Protein AF-0000000067241115 (afdb_homodimer)

Nearest PDB structures (foldseek):
  8r2e-assembly1_A  TM=8.475E-01  e=2.825E-07  Streptomyces nogalater
  2gex-assembly1_A  TM=8.155E-01  e=2.825E-07  Streptomyces nogalater
  7f0y-assembly1_B  TM=7.917E-01  e=7.126E-06  Aspergillus novofumigatus
  7f11-assembly1_B  TM=7.732E-01  e=5.559E-06  Aspergillus novofumigatus
  7f14-assembly1_B  TM=7.948E-01  e=4.588E-05  Diaporthe longicolla

InterPro domains:
  IPR009959 Polyketide cyclase SnoaL-like [PF07366] (2-112)
  IPR009959 Polyketide cyclase SnoaL-like [PTHR38436] (2-116)
  IPR032710 NTF2-like domain superfamily [SSF54427] (2-116)

Secondary structure (DSSP, 8-state):
-HHHHHHHH--GGGHHHHEEEEEEEEETTT-TT-EEESHHHHHHHHHHHHHH-TT-EEEEEEEEEETTTTEEEEEEEEEEE--S-BTTBPP--SEEEEEEEEEEEE-TTS-EEEEEEE-/-HHHHHHHH--GGGHHHHEEEEEEEEETTT-TT-EEESHHHHHHHHHHHHHH-TT-EEEEEEEEEETTTTEEEEEEEEEEE--S-BTTBPP--SEEEEEEEEEEEE-TTS-EEEEEEE-

Structure (mmCIF, N/CA/C/O backbone):
data_AF-0000000067241115-model_v1
#
loop_
_entity.id
_entity.type
_entity.pdbx_description
1 polymer 'SnoaL-like domain-containing protein'
#
loop_
_atom_site.group_PDB
_atom_site.id
_atom_site.type_symbol
_atom_site.label_atom_id
_atom_site.label_alt_id
_atom_site.label_comp_id
_atom_site.label_asym_id
_atom_site.label_entity_id
_atom_site.label_seq_id
_atom_site.pdbx_PDB_ins_code
_atom_site.Cartn_x
_atom_site.Cartn_y
_atom_site.Cartn_z
_atom_site.occupancy
_atom_site.B_iso_or_equiv
_atom_site.auth_seq_id
_atom_site.auth_comp_id
_atom_site.auth_asym_id
_atom_site.auth_atom_id
_atom_site.pdbx_PDB_model_num
ATOM 1 N N . MET A 1 1 ? -8.766 -9.492 -16.234 1 76.62 1 MET A N 1
ATOM 2 C CA . MET A 1 1 ? -7.438 -8.977 -16.531 1 76.62 1 MET A CA 1
ATOM 3 C C . MET A 1 1 ? -6.359 -9.977 -16.141 1 76.62 1 MET A C 1
ATOM 5 O O . MET A 1 1 ? -6.57 -10.805 -15.25 1 76.62 1 MET A O 1
ATOM 9 N N . PHE A 1 2 ? -5.164 -9.867 -16.891 1 82 2 PHE A N 1
ATOM 10 C CA . PHE A 1 2 ? -4.035 -10.766 -16.656 1 82 2 PHE A CA 1
ATOM 11 C C . PHE A 1 2 ? -3.744 -10.914 -15.172 1 82 2 PHE A C 1
ATOM 13 O O . PHE A 1 2 ? -3.605 -12.031 -14.672 1 82 2 PHE A O 1
ATOM 20 N N . TYR A 1 3 ? -3.811 -9.82 -14.469 1 86.81 3 TYR A N 1
ATOM 21 C CA . TYR A 1 3 ? -3.473 -9.82 -13.047 1 86.81 3 TYR A CA 1
ATOM 22 C C . TYR A 1 3 ? -4.473 -10.648 -12.25 1 86.81 3 TYR A C 1
ATOM 24 O O . TYR A 1 3 ? -4.082 -11.484 -11.43 1 86.81 3 TYR A O 1
ATOM 32 N N . GLU A 1 4 ? -5.715 -10.492 -12.547 1 88.56 4 GLU A N 1
ATOM 33 C CA . GLU A 1 4 ? -6.766 -11.234 -11.859 1 88.56 4 GLU A CA 1
ATOM 34 C C . GLU A 1 4 ? -6.684 -12.727 -12.18 1 88.56 4 GLU A C 1
ATOM 36 O O . GLU A 1 4 ? -6.895 -13.57 -11.305 1 88.56 4 GLU A O 1
ATOM 41 N N . ASP A 1 5 ? -6.332 -13.016 -13.398 1 86.94 5 ASP A N 1
ATOM 42 C CA . ASP A 1 5 ? -6.234 -14.406 -13.828 1 86.94 5 ASP A CA 1
ATOM 43 C C . ASP A 1 5 ? -5.16 -15.156 -13.039 1 86.94 5 ASP A C 1
ATOM 45 O O . ASP A 1 5 ? -5.387 -16.281 -12.586 1 86.94 5 ASP A O 1
ATOM 49 N N . VAL A 1 6 ? -4.062 -14.461 -12.844 1 87.56 6 VAL A N 1
ATOM 50 C CA . VAL A 1 6 ? -2.945 -15.086 -12.148 1 87.56 6 VAL A CA 1
ATOM 51 C C . VAL A 1 6 ? -3.334 -15.375 -10.703 1 87.56 6 VAL A C 1
ATOM 53 O O . VAL A 1 6 ? -3.17 -16.5 -10.219 1 87.56 6 VAL A O 1
ATOM 56 N N . TRP A 1 7 ? -3.979 -14.453 -10.039 1 87.12 7 TRP A N 1
ATOM 57 C CA . TRP A 1 7 ? -4.234 -14.586 -8.602 1 87.12 7 TRP A CA 1
ATOM 58 C C . TRP A 1 7 ? -5.523 -15.367 -8.352 1 87.12 7 TRP A C 1
ATOM 60 O O . TRP A 1 7 ? -5.648 -16.062 -7.344 1 87.12 7 TRP A O 1
ATOM 70 N N . SER A 1 8 ? -6.504 -15.305 -9.25 1 83.31 8 SER A N 1
ATOM 71 C CA . SER A 1 8 ? -7.781 -15.977 -9.008 1 83.31 8 SER A CA 1
ATOM 72 C C . SER A 1 8 ? -7.77 -17.406 -9.555 1 83.31 8 SER A C 1
ATOM 74 O O . SER A 1 8 ? -8.398 -18.297 -8.977 1 83.31 8 SER A O 1
ATOM 76 N N . SER A 1 9 ? -7.031 -17.547 -10.633 1 84.06 9 SER A N 1
ATOM 77 C CA . SER A 1 9 ? -7.129 -18.859 -11.281 1 84.06 9 SER A CA 1
ATOM 78 C C . SER A 1 9 ? -5.793 -19.594 -11.242 1 84.06 9 SER A C 1
ATOM 80 O O . SER A 1 9 ? -5.699 -20.734 -11.688 1 84.06 9 SER A O 1
ATOM 82 N N . GLY A 1 10 ? -4.824 -18.922 -10.781 1 82.69 10 GLY A N 1
ATOM 83 C CA . GLY A 1 10 ? -3.516 -19.562 -10.68 1 82.69 10 GLY A CA 1
ATOM 84 C C . GLY A 1 10 ? -2.859 -19.781 -12.031 1 82.69 10 GLY A C 1
ATOM 85 O O . GLY A 1 10 ? -2.086 -20.719 -12.195 1 82.69 10 GLY A O 1
ATOM 86 N N . LYS A 1 11 ? -3.18 -18.984 -13 1 87.81 11 LYS A N 1
ATOM 87 C CA . LYS A 1 11 ? -2.562 -19.125 -14.32 1 87.81 11 LYS A CA 1
ATOM 88 C C . LYS A 1 11 ? -1.152 -18.547 -14.328 1 87.81 11 LYS A C 1
ATOM 90 O O . LYS A 1 11 ? -0.889 -17.562 -15.023 1 87.81 11 LYS A O 1
ATOM 95 N N . VAL A 1 12 ? -0.239 -19.266 -13.75 1 88.5 12 VAL A N 1
ATOM 96 C CA . VAL A 1 12 ? 1.088 -18.734 -13.453 1 88.5 12 VAL A CA 1
ATOM 97 C C . VAL A 1 12 ? 1.967 -18.797 -14.695 1 88.5 12 VAL A C 1
ATOM 99 O O . VAL A 1 12 ? 2.98 -18.109 -14.789 1 88.5 12 VAL A O 1
ATOM 102 N N . LEU A 1 13 ? 1.61 -19.594 -15.633 1 85.38 13 LEU A N 1
ATOM 103 C CA . LEU A 1 13 ? 2.391 -19.688 -16.859 1 85.38 13 LEU A CA 1
ATOM 104 C C . LEU A 1 13 ? 2.408 -18.359 -17.609 1 85.38 13 LEU A C 1
ATOM 106 O O . LEU A 1 13 ? 3.35 -18.078 -18.344 1 85.38 13 LEU A O 1
ATOM 110 N N . LYS A 1 14 ? 1.418 -17.531 -17.406 1 86.69 14 LYS A N 1
ATOM 111 C CA . LYS A 1 14 ? 1.365 -16.203 -18.016 1 86.69 14 LYS A CA 1
ATOM 112 C C . LYS A 1 14 ? 2.49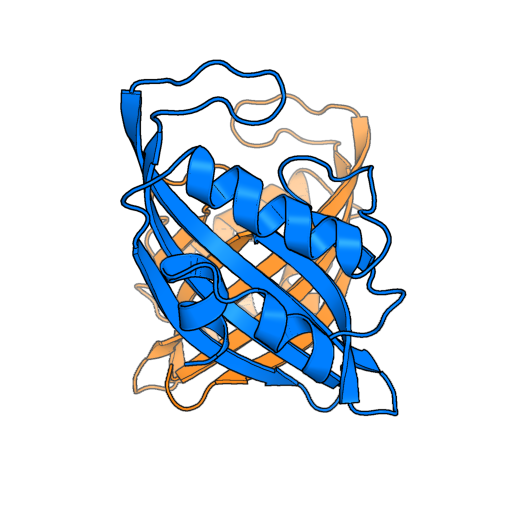8 -15.32 -17.5 1 86.69 14 LYS A C 1
ATOM 114 O O . LYS A 1 14 ? 2.943 -14.406 -18.203 1 86.69 14 LYS A O 1
ATOM 119 N N . LEU A 1 15 ? 3.023 -15.602 -16.312 1 89.75 15 LEU A N 1
ATOM 120 C CA . LEU A 1 15 ? 4.113 -14.828 -15.734 1 89.75 15 LEU A CA 1
ATOM 121 C C . LEU A 1 15 ? 5.391 -14.984 -16.562 1 89.75 15 LEU A C 1
ATOM 123 O O . LEU A 1 15 ? 6.219 -14.07 -16.609 1 89.75 15 LEU A O 1
ATOM 127 N N . ASN A 1 16 ? 5.523 -16.141 -17.172 1 88.38 16 ASN A N 1
ATOM 128 C CA . ASN A 1 16 ? 6.711 -16.406 -17.984 1 88.38 16 ASN A CA 1
ATOM 129 C C . ASN A 1 16 ? 6.867 -15.391 -19.109 1 88.38 16 ASN A C 1
ATOM 131 O O . ASN A 1 16 ? 7.984 -15.094 -19.531 1 88.38 16 ASN A O 1
ATOM 135 N N . THR A 1 17 ? 5.812 -14.844 -19.484 1 88.56 17 THR A N 1
ATOM 136 C CA . THR A 1 17 ? 5.859 -13.945 -20.641 1 88.56 17 THR A CA 1
ATOM 137 C C . THR A 1 17 ? 6.031 -12.5 -20.203 1 88.56 17 THR A C 1
ATOM 139 O O . THR A 1 17 ? 6.523 -11.664 -20.953 1 88.56 17 THR A O 1
ATOM 142 N N . ILE A 1 18 ? 5.73 -12.211 -18.984 1 93.19 18 ILE A N 1
ATOM 143 C CA . ILE A 1 18 ? 5.637 -10.797 -18.641 1 93.19 18 ILE A CA 1
ATOM 144 C C . ILE A 1 18 ? 6.602 -10.477 -17.5 1 93.19 18 ILE A C 1
ATOM 146 O O . ILE A 1 18 ? 6.871 -9.305 -17.219 1 93.19 18 ILE A O 1
ATOM 150 N N . MET A 1 19 ? 7.117 -11.445 -16.906 1 95.94 19 MET A N 1
ATOM 151 C CA . MET A 1 19 ? 7.969 -11.227 -15.742 1 95.94 19 MET A CA 1
ATOM 152 C C . MET A 1 19 ? 9.422 -11.586 -16.047 1 95.94 19 MET A C 1
ATOM 154 O O . MET A 1 19 ? 9.688 -12.617 -16.672 1 95.94 19 MET A O 1
ATOM 158 N N . ALA A 1 20 ? 10.312 -10.812 -15.625 1 97 20 ALA A N 1
ATOM 159 C CA . ALA A 1 20 ? 11.742 -11.086 -15.789 1 97 20 ALA A CA 1
ATOM 160 C C . ALA A 1 20 ? 12.156 -12.328 -15.008 1 97 20 ALA A C 1
ATOM 162 O O . ALA A 1 20 ? 11.625 -12.594 -13.922 1 97 20 ALA A O 1
ATOM 163 N N . GLU A 1 21 ? 13.102 -13.039 -15.477 1 95.19 21 GLU A N 1
ATOM 164 C CA . GLU A 1 21 ? 13.594 -14.242 -14.82 1 95.19 21 GLU A CA 1
ATOM 165 C C . GLU A 1 21 ? 14.18 -13.922 -13.445 1 95.19 21 GLU A C 1
ATOM 167 O O . GLU A 1 21 ? 14.039 -14.703 -12.5 1 95.19 21 GLU A O 1
ATOM 172 N N . ASP A 1 22 ? 14.781 -12.773 -13.398 1 95 22 ASP A N 1
ATOM 173 C CA . ASP A 1 22 ? 15.422 -12.375 -12.156 1 95 22 ASP A CA 1
ATOM 174 C C . ASP A 1 22 ? 14.523 -11.445 -11.344 1 95 22 ASP A C 1
ATOM 176 O O . ASP A 1 22 ? 15.008 -10.586 -10.609 1 95 22 ASP A O 1
ATOM 180 N N . HIS A 1 23 ? 13.273 -11.531 -11.57 1 96.38 23 HIS A N 1
ATOM 181 C CA . HIS A 1 23 ? 12.281 -10.742 -10.859 1 96.38 23 HIS A CA 1
ATOM 182 C C . HIS A 1 23 ? 12.547 -10.742 -9.352 1 96.38 23 HIS A C 1
ATOM 184 O O . HIS A 1 23 ? 12.898 -11.773 -8.781 1 96.38 23 HIS A O 1
ATOM 190 N N . GLN A 1 24 ? 12.375 -9.578 -8.742 1 95.06 24 GLN A N 1
ATOM 191 C CA . GLN A 1 24 ? 12.461 -9.422 -7.293 1 95.06 24 GLN A CA 1
ATOM 192 C C . GLN A 1 24 ? 11.102 -9.109 -6.684 1 95.06 24 GLN A C 1
ATOM 194 O O . GLN A 1 24 ? 10.422 -8.164 -7.109 1 95.06 24 GLN A O 1
ATOM 199 N N . GLN A 1 25 ? 10.719 -9.891 -5.699 1 92.19 25 GLN A N 1
ATOM 200 C CA . GLN A 1 25 ? 9.477 -9.656 -4.969 1 92.19 25 GLN A CA 1
ATOM 201 C C . GLN A 1 25 ? 9.758 -9.023 -3.605 1 92.19 25 GLN A C 1
ATOM 203 O O . GLN A 1 25 ? 10.508 -9.578 -2.801 1 92.19 25 GLN A O 1
ATOM 208 N N . HIS A 1 26 ? 9.227 -7.883 -3.385 1 90.75 26 HIS A N 1
ATOM 209 C CA . HIS A 1 26 ? 9.305 -7.188 -2.105 1 90.75 26 HIS A CA 1
ATOM 210 C C . HIS A 1 26 ? 7.949 -7.148 -1.41 1 90.75 26 HIS A C 1
ATOM 212 O O . HIS A 1 26 ? 7.062 -6.395 -1.816 1 90.75 26 HIS A O 1
ATOM 218 N N . ASP A 1 27 ? 7.824 -8.016 -0.436 1 84.75 27 ASP A N 1
ATOM 219 C CA . ASP A 1 27 ? 6.645 -8.023 0.423 1 84.75 27 ASP A CA 1
ATOM 220 C C . ASP A 1 27 ? 6.848 -7.121 1.641 1 84.75 27 ASP A C 1
ATOM 222 O O . ASP A 1 27 ? 7.504 -7.516 2.607 1 84.75 27 ASP A O 1
ATOM 226 N N . MET A 1 28 ? 6.273 -6.027 1.69 1 79.38 28 MET A N 1
ATOM 227 C CA . MET A 1 28 ? 6.539 -5.02 2.717 1 79.38 28 MET A CA 1
ATOM 228 C C . MET A 1 28 ? 5.742 -5.316 3.984 1 79.38 28 MET A C 1
ATOM 230 O O . MET A 1 28 ? 5.914 -4.641 5 1 79.38 28 MET A O 1
ATOM 234 N N . VAL A 1 29 ? 4.93 -6.316 3.9 1 72.56 29 VAL A N 1
ATOM 235 C CA . VAL A 1 29 ? 4.043 -6.652 5.012 1 72.56 29 VAL A CA 1
ATOM 236 C C . VAL A 1 29 ? 4.613 -7.84 5.785 1 72.56 29 VAL A C 1
ATOM 238 O O . VAL A 1 29 ? 5.059 -7.688 6.926 1 72.56 29 VAL A O 1
ATOM 241 N N . TRP A 1 30 ? 4.738 -8.883 5.117 1 67 30 TRP A N 1
ATOM 242 C CA . TRP A 1 30 ? 5.023 -10.125 5.82 1 67 30 TRP A CA 1
ATOM 243 C C . TRP A 1 30 ? 6.52 -10.406 5.848 1 67 30 TRP A C 1
ATOM 245 O O . TRP A 1 30 ? 7.016 -11.102 6.742 1 67 30 TRP A O 1
ATOM 255 N N . GLN A 1 31 ? 7.242 -9.969 4.867 1 72.81 31 GLN A N 1
ATOM 256 C CA . GLN A 1 31 ? 8.672 -10.25 4.793 1 72.81 31 GLN A CA 1
ATOM 257 C C . GLN A 1 31 ? 9.453 -9.008 4.379 1 72.81 31 GLN A C 1
ATOM 259 O O . GLN A 1 31 ? 10.18 -9.031 3.381 1 72.81 31 GLN A O 1
ATOM 264 N N . PRO A 1 32 ? 9.383 -7.949 5.137 1 70.69 32 PRO A N 1
ATOM 265 C CA . PRO A 1 32 ? 9.992 -6.691 4.703 1 70.69 32 PRO A CA 1
ATOM 266 C C . PRO A 1 32 ? 11.516 -6.781 4.578 1 70.69 32 PRO A C 1
ATOM 268 O O . PRO A 1 32 ? 12.125 -6.012 3.836 1 70.69 32 PRO A O 1
ATOM 271 N N . ALA A 1 33 ? 11.953 -7.746 5.129 1 71.19 33 ALA A N 1
ATOM 272 C CA . ALA A 1 33 ? 13.406 -7.844 5.148 1 71.19 33 ALA A CA 1
ATOM 273 C C . ALA A 1 33 ? 13.898 -8.852 4.113 1 71.19 33 ALA A C 1
ATOM 275 O O . ALA A 1 33 ? 15.109 -8.969 3.875 1 71.19 33 ALA A O 1
ATOM 276 N N . ARG A 1 34 ? 13.031 -9.602 3.553 1 78.31 34 ARG A N 1
ATOM 277 C CA . ARG A 1 34 ? 13.422 -10.641 2.605 1 78.31 34 ARG A CA 1
ATOM 278 C C . ARG A 1 34 ? 12.93 -10.312 1.2 1 78.31 34 ARG A C 1
ATOM 280 O O . ARG A 1 34 ? 11.805 -9.828 1.029 1 78.31 34 ARG A O 1
ATOM 287 N N . VAL A 1 35 ? 13.828 -10.5 0.316 1 82.5 35 VAL A N 1
ATOM 288 C CA . VAL A 1 35 ? 13.477 -10.328 -1.09 1 82.5 35 VAL A CA 1
ATOM 289 C C . VAL A 1 35 ? 13.328 -11.688 -1.757 1 82.5 35 VAL A C 1
ATOM 291 O O . VAL A 1 35 ? 14.227 -12.531 -1.681 1 82.5 35 VAL A O 1
ATOM 294 N N . GLY A 1 36 ? 12.039 -11.969 -2.229 1 85.06 36 GLY A N 1
ATOM 295 C CA . GLY A 1 36 ? 11.898 -13.141 -3.078 1 85.06 36 GLY A CA 1
ATOM 296 C C . GLY A 1 36 ? 12.648 -13.016 -4.391 1 85.06 36 GLY A C 1
ATOM 297 O O . GLY A 1 36 ? 12.438 -12.07 -5.148 1 85.06 36 GLY A O 1
ATOM 298 N N . ALA A 1 37 ? 13.461 -14 -4.574 1 87.62 37 ALA A N 1
ATOM 299 C CA . ALA A 1 37 ? 14.336 -13.852 -5.73 1 87.62 37 ALA A CA 1
ATOM 300 C C . ALA A 1 37 ? 13.938 -14.82 -6.844 1 87.62 37 ALA A C 1
ATOM 302 O O . ALA A 1 37 ? 13.875 -16.031 -6.633 1 87.62 37 ALA A O 1
ATOM 303 N N . GLY A 1 38 ? 13.648 -14.07 -7.969 1 92 38 GLY A N 1
ATOM 304 C CA . GLY A 1 38 ? 13.438 -14.828 -9.188 1 92 38 GLY A CA 1
ATOM 305 C C . GLY A 1 38 ? 11.969 -15.062 -9.5 1 92 38 GLY A C 1
ATOM 306 O O . GLY A 1 38 ? 11.141 -15.125 -8.586 1 92 38 GLY A O 1
ATOM 307 N N . ARG A 1 39 ? 11.68 -15.297 -10.789 1 93.69 39 ARG A N 1
ATOM 308 C CA . ARG A 1 39 ? 10.328 -15.555 -11.281 1 93.69 39 ARG A CA 1
ATOM 309 C C . ARG A 1 39 ? 9.766 -16.844 -10.68 1 93.69 39 ARG A C 1
ATOM 311 O O . ARG A 1 39 ? 8.586 -16.906 -10.336 1 93.69 39 ARG A O 1
ATOM 318 N N . SER A 1 40 ? 10.617 -17.859 -10.523 1 91.38 40 SER A N 1
ATOM 319 C CA . SER A 1 40 ? 10.18 -19.141 -9.977 1 91.38 40 SER A CA 1
ATOM 320 C C . SER A 1 40 ? 9.641 -18.969 -8.562 1 91.38 40 SER A C 1
ATOM 322 O O . SER A 1 40 ? 8.68 -19.641 -8.172 1 91.38 40 SER A O 1
ATOM 324 N N . ALA A 1 41 ? 10.297 -18.109 -7.859 1 89.12 41 ALA A N 1
ATOM 325 C CA . ALA A 1 41 ? 9.836 -17.844 -6.496 1 89.12 41 ALA A CA 1
ATOM 326 C C . ALA A 1 41 ? 8.438 -17.219 -6.5 1 89.12 41 ALA A C 1
ATOM 328 O O . ALA A 1 41 ? 7.605 -17.562 -5.656 1 89.12 41 ALA A O 1
ATOM 329 N N . MET A 1 42 ? 8.195 -16.344 -7.41 1 90 42 MET A N 1
ATOM 330 C CA . MET A 1 42 ? 6.879 -15.734 -7.535 1 90 42 MET A CA 1
ATOM 331 C C . MET A 1 42 ? 5.824 -16.781 -7.887 1 90 42 MET A C 1
ATOM 333 O O . MET A 1 42 ? 4.742 -16.797 -7.297 1 90 42 MET A O 1
ATOM 337 N N . LEU A 1 43 ? 6.172 -17.656 -8.773 1 89.5 43 LEU A N 1
ATOM 338 C CA . LEU A 1 43 ? 5.254 -18.703 -9.18 1 89.5 43 LEU A CA 1
ATOM 339 C C . LEU A 1 43 ? 4.887 -19.594 -7.996 1 89.5 43 LEU A C 1
ATOM 341 O O . LEU A 1 43 ? 3.703 -19.844 -7.746 1 89.5 43 LEU A O 1
ATOM 345 N N . ARG A 1 44 ? 5.824 -19.984 -7.285 1 88.56 44 ARG A N 1
ATOM 346 C CA . ARG A 1 44 ? 5.586 -20.828 -6.121 1 88.56 44 ARG A CA 1
ATOM 347 C C . ARG A 1 44 ? 4.738 -20.109 -5.082 1 88.56 44 ARG A C 1
ATOM 349 O O . ARG A 1 44 ? 3.869 -20.719 -4.449 1 88.56 44 ARG A O 1
ATOM 356 N N . GLY A 1 45 ? 5.047 -18.844 -4.961 1 88.62 45 GLY A N 1
ATOM 357 C CA . GLY A 1 45 ? 4.273 -18.047 -4.023 1 88.62 45 GLY A CA 1
ATOM 358 C C . GLY A 1 45 ? 2.805 -17.953 -4.387 1 88.62 45 GLY A C 1
ATOM 359 O O . GLY A 1 45 ? 1.937 -18.109 -3.525 1 88.62 45 GLY A O 1
ATOM 360 N N . VAL A 1 46 ? 2.531 -17.703 -5.605 1 91 46 VAL A N 1
ATOM 361 C CA . VAL A 1 46 ? 1.149 -17.609 -6.066 1 91 46 VAL A CA 1
ATOM 362 C C . VAL A 1 46 ? 0.432 -18.938 -5.805 1 91 46 VAL A C 1
ATOM 364 O O . VAL A 1 46 ? -0.675 -18.953 -5.262 1 91 46 VAL A O 1
ATOM 367 N N . LEU A 1 47 ? 1.039 -20.016 -6.082 1 91.19 47 LEU A N 1
ATOM 368 C CA . LEU A 1 47 ? 0.433 -21.328 -5.926 1 91.19 47 LEU A CA 1
ATOM 369 C C . LEU A 1 47 ? 0.216 -21.656 -4.453 1 91.19 47 LEU A C 1
ATOM 371 O O . LEU A 1 47 ? -0.813 -22.234 -4.082 1 91.19 47 LEU A O 1
ATOM 375 N N . ALA A 1 48 ? 1.186 -21.297 -3.641 1 89.88 48 ALA A N 1
ATOM 376 C CA . ALA A 1 48 ? 1.054 -21.531 -2.205 1 89.88 48 ALA A CA 1
ATOM 377 C C . ALA A 1 48 ? -0.125 -20.75 -1.626 1 89.88 48 ALA A C 1
ATOM 379 O O . ALA A 1 48 ? -0.891 -21.281 -0.819 1 89.88 48 ALA A O 1
ATOM 380 N N . TYR A 1 49 ? -0.169 -19.562 -2.025 1 90.06 49 TYR A N 1
ATOM 381 C CA . TYR A 1 49 ? -1.262 -18.734 -1.537 1 90.06 49 TYR A CA 1
ATOM 382 C C . TYR A 1 49 ? -2.609 -19.281 -1.984 1 90.06 49 TYR A C 1
ATOM 384 O O . TYR A 1 49 ? -3.562 -19.328 -1.203 1 90.06 49 TYR A O 1
ATOM 392 N N . ARG A 1 50 ? -2.693 -19.688 -3.152 1 92.06 50 ARG A N 1
ATOM 393 C CA . ARG A 1 50 ? -3.949 -20.219 -3.662 1 92.06 50 ARG A CA 1
ATOM 394 C C . ARG A 1 50 ? -4.301 -21.531 -2.971 1 92.06 50 ARG A C 1
ATOM 396 O O . ARG A 1 50 ? -5.477 -21.844 -2.77 1 92.06 50 ARG A O 1
ATOM 403 N N . ALA A 1 51 ? -3.283 -22.281 -2.672 1 93.69 51 ALA A N 1
ATOM 404 C CA . ALA A 1 51 ? -3.52 -23.531 -1.941 1 93.69 51 ALA A CA 1
ATOM 405 C C . ALA A 1 51 ? -4.055 -23.25 -0.54 1 93.69 51 ALA A C 1
ATOM 407 O O . ALA A 1 51 ? -4.906 -23.984 -0.034 1 93.69 51 ALA A O 1
ATOM 408 N N . ALA A 1 52 ? -3.559 -22.188 -0.002 1 94.81 52 ALA A N 1
ATOM 409 C CA . ALA A 1 52 ? -3.992 -21.812 1.342 1 94.81 52 ALA A CA 1
ATOM 410 C C . ALA A 1 52 ? -5.414 -21.25 1.325 1 94.81 52 ALA A C 1
ATOM 412 O O . ALA A 1 52 ? -6.137 -21.344 2.316 1 94.81 52 ALA A O 1
ATOM 413 N N . TYR A 1 53 ? -5.789 -20.641 0.221 1 95.94 53 TYR A N 1
ATOM 414 C CA . TYR A 1 53 ? -7.105 -20.047 0.006 1 95.94 53 TYR A CA 1
ATOM 415 C C . TYR A 1 53 ? -7.746 -20.594 -1.264 1 95.94 53 TYR A C 1
ATOM 417 O O . TYR A 1 53 ? -7.867 -19.891 -2.262 1 95.94 53 TYR A O 1
ATOM 425 N N . PRO A 1 54 ? -8.32 -21.719 -1.256 1 95 54 PRO A N 1
ATOM 426 C CA . PRO A 1 54 ? -8.781 -22.375 -2.48 1 95 54 PRO A CA 1
ATOM 427 C C . PRO A 1 54 ? -9.961 -21.656 -3.129 1 95 54 PRO A C 1
ATOM 429 O O . PRO A 1 54 ? -10.242 -21.859 -4.312 1 95 54 PRO A O 1
ATOM 432 N N . ASP A 1 55 ? -10.711 -20.828 -2.391 1 94.94 55 ASP A N 1
ATOM 433 C CA . ASP A 1 55 ? -11.852 -20.094 -2.93 1 94.94 55 ASP A CA 1
ATOM 434 C C . ASP A 1 55 ? -11.523 -18.625 -3.117 1 94.94 55 ASP A C 1
ATOM 436 O O . ASP A 1 55 ? -12.422 -17.781 -3.17 1 94.94 55 ASP A O 1
ATOM 440 N N . LEU A 1 56 ? -10.258 -18.359 -3.188 1 94.31 56 LEU A N 1
ATOM 441 C CA . LEU A 1 56 ? -9.805 -16.969 -3.27 1 94.31 56 LEU A CA 1
ATOM 442 C C . LEU A 1 56 ? -10.43 -16.266 -4.469 1 94.31 56 LEU A C 1
ATOM 444 O O . LEU A 1 56 ? -10.383 -16.781 -5.59 1 94.31 56 LEU A O 1
ATOM 448 N N . VAL A 1 57 ? -11.023 -15.18 -4.219 1 93.94 57 VAL A N 1
ATOM 449 C CA . VAL A 1 57 ? -11.477 -14.258 -5.254 1 93.94 57 VAL A CA 1
ATOM 450 C C . VAL A 1 57 ? -10.633 -12.984 -5.211 1 93.94 57 VAL A C 1
ATOM 452 O O . VAL A 1 57 ? -10.547 -12.32 -4.176 1 93.94 57 VAL A O 1
ATOM 455 N N . PHE A 1 58 ? -10 -12.672 -6.328 1 94.88 58 PHE A N 1
ATOM 456 C CA . PHE A 1 58 ? -9.156 -11.492 -6.449 1 94.88 58 PHE A CA 1
ATOM 457 C C . PHE A 1 58 ? -9.758 -10.492 -7.43 1 94.88 58 PHE A C 1
ATOM 459 O O . PHE A 1 58 ? -10.141 -10.859 -8.547 1 94.88 58 PHE A O 1
ATOM 466 N N . ALA A 1 59 ? -9.844 -9.242 -6.957 1 95.5 59 ALA A N 1
ATOM 467 C CA . ALA A 1 59 ? -10.422 -8.188 -7.789 1 95.5 59 ALA A CA 1
ATOM 468 C C . ALA A 1 59 ? -9.5 -6.973 -7.859 1 95.5 59 ALA A C 1
ATOM 470 O O . ALA A 1 59 ? -9.023 -6.488 -6.832 1 95.5 59 ALA A O 1
ATOM 471 N N . VAL A 1 60 ? -9.219 -6.531 -9.078 1 96.25 60 VAL A N 1
ATOM 472 C CA . VAL A 1 60 ? -8.516 -5.266 -9.266 1 96.25 60 VAL A CA 1
ATOM 473 C C . VAL A 1 60 ? -9.492 -4.105 -9.078 1 96.25 60 VAL A C 1
ATOM 475 O O . VAL A 1 60 ? -10.539 -4.059 -9.727 1 96.25 60 VAL A O 1
ATOM 478 N N . ARG A 1 61 ? -9.148 -3.209 -8.227 1 96 61 ARG A N 1
ATOM 479 C CA . ARG A 1 61 ? -10.039 -2.104 -7.895 1 96 61 ARG A CA 1
ATOM 480 C C . ARG A 1 61 ? -9.648 -0.837 -8.648 1 96 61 ARG A C 1
ATOM 482 O O . ARG A 1 61 ? -10.492 0.013 -8.93 1 96 61 ARG A O 1
ATOM 489 N N . ASP A 1 62 ? -8.469 -0.646 -8.898 1 96.88 62 ASP A N 1
ATOM 490 C CA . ASP A 1 62 ? -7.914 0.517 -9.586 1 96.88 62 A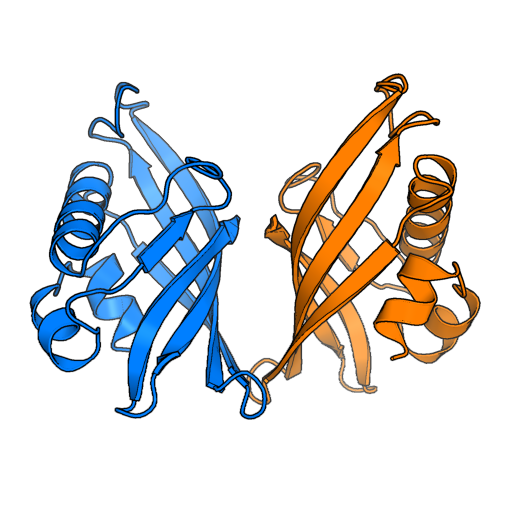SP A CA 1
ATOM 491 C C . ASP A 1 62 ? -6.512 0.22 -10.117 1 96.88 62 ASP A C 1
ATOM 493 O O . ASP A 1 62 ? -5.777 -0.581 -9.531 1 96.88 62 ASP A O 1
ATOM 497 N N . VAL A 1 63 ? -6.176 0.765 -11.242 1 97.19 63 VAL A N 1
ATOM 498 C CA . VAL A 1 63 ? -4.875 0.558 -11.867 1 97.19 63 VAL A CA 1
ATOM 499 C C . VAL A 1 63 ? -4.379 1.867 -12.477 1 97.19 63 VAL A C 1
ATOM 501 O O . VAL A 1 63 ? -5.16 2.623 -13.062 1 97.19 63 VAL A O 1
ATOM 504 N N . ALA A 1 64 ? -3.053 2.135 -12.359 1 97.94 64 ALA A N 1
ATOM 505 C CA . ALA A 1 64 ? -2.459 3.324 -12.961 1 97.94 64 ALA A CA 1
ATOM 506 C C . ALA A 1 64 ? -1.029 3.055 -13.422 1 97.94 64 ALA A C 1
ATOM 508 O O . ALA A 1 64 ? -0.271 2.367 -12.734 1 97.94 64 ALA A O 1
ATOM 509 N N . TYR A 1 65 ? -0.717 3.672 -14.555 1 97.25 65 TYR A N 1
ATOM 510 C CA . TYR A 1 65 ? 0.636 3.566 -15.086 1 97.25 65 TYR A CA 1
ATOM 511 C C . TYR A 1 65 ? 1.442 4.824 -14.781 1 97.25 65 TYR A C 1
ATOM 513 O O . TYR A 1 65 ? 0.943 5.941 -14.93 1 97.25 65 TYR A O 1
ATOM 521 N N . SER A 1 66 ? 2.664 4.621 -14.258 1 97.81 66 SER A N 1
ATOM 522 C CA . SER A 1 66 ? 3.633 5.695 -14.062 1 97.81 66 SER A CA 1
ATOM 523 C C . SER A 1 66 ? 4.719 5.66 -15.133 1 97.81 66 SER A C 1
ATOM 525 O O . SER A 1 66 ? 5.547 4.746 -15.156 1 97.81 66 SER A O 1
ATOM 527 N N . ALA A 1 67 ? 4.734 6.688 -15.875 1 94.94 67 ALA A N 1
ATOM 528 C CA . ALA A 1 67 ? 5.766 6.762 -16.906 1 94.94 67 ALA A CA 1
ATOM 529 C C . ALA A 1 67 ? 7.137 7.039 -16.297 1 94.94 67 ALA A C 1
ATOM 531 O O . ALA A 1 67 ? 8.125 6.41 -16.688 1 94.94 67 ALA A O 1
ATOM 532 N N . GLU A 1 68 ? 7.172 7.953 -15.352 1 93.75 68 GLU A N 1
ATOM 533 C CA . GLU A 1 68 ? 8.43 8.32 -14.719 1 93.75 68 GLU A CA 1
ATOM 534 C C . GLU A 1 68 ? 9.055 7.133 -13.992 1 93.75 68 GLU A C 1
ATOM 536 O O . GLU A 1 68 ? 10.266 6.906 -14.086 1 93.75 68 GLU A O 1
ATOM 541 N N . GLY A 1 69 ? 8.266 6.352 -13.375 1 95.94 69 GLY A N 1
ATOM 542 C CA . GLY A 1 69 ? 8.773 5.207 -12.633 1 95.94 69 GLY A CA 1
ATOM 543 C C . GLY A 1 69 ? 8.828 3.938 -13.461 1 95.94 69 GLY A C 1
ATOM 544 O O . GLY A 1 69 ? 9.352 2.916 -13.008 1 95.94 69 GLY A O 1
ATOM 545 N N . HIS A 1 70 ? 8.266 4.055 -14.711 1 97.38 70 HIS A N 1
ATOM 546 C CA . HIS A 1 70 ? 8.078 2.865 -15.539 1 97.38 70 HIS A CA 1
ATOM 547 C C . HIS A 1 70 ? 7.484 1.719 -14.727 1 97.38 70 HIS A C 1
ATOM 549 O O . HIS A 1 70 ? 8.039 0.617 -14.703 1 97.38 70 HIS A O 1
ATOM 555 N N . SER A 1 71 ? 6.367 2.061 -14.117 1 98.19 71 SER A N 1
ATOM 556 C CA . SER A 1 71 ? 5.727 1.132 -13.195 1 98.19 71 SER A CA 1
ATOM 557 C C . SER A 1 71 ? 4.211 1.19 -13.312 1 98.19 71 SER A C 1
ATOM 559 O O . SER A 1 71 ? 3.666 2.105 -13.93 1 98.19 71 SER A O 1
ATOM 561 N N . VAL A 1 72 ? 3.557 0.13 -12.812 1 97.81 72 VAL A N 1
ATOM 562 C CA . VAL A 1 72 ? 2.102 0.061 -12.727 1 97.81 72 VAL A CA 1
ATOM 563 C C . VAL A 1 72 ? 1.676 -0.149 -11.281 1 97.81 72 VAL A C 1
ATOM 565 O O . VAL A 1 72 ? 2.223 -1.008 -10.586 1 97.81 72 VAL A O 1
ATOM 568 N N . PHE A 1 73 ? 0.789 0.732 -10.844 1 98.38 73 PHE A N 1
ATOM 569 C CA . PHE A 1 73 ? 0.134 0.524 -9.562 1 98.38 73 PHE A CA 1
ATOM 570 C C . PHE A 1 73 ? -1.161 -0.26 -9.734 1 98.38 73 PHE A C 1
ATOM 572 O O . PHE A 1 73 ? -1.94 0.012 -10.648 1 98.38 73 PHE A O 1
ATOM 579 N N . VAL A 1 74 ? -1.368 -1.238 -8.859 1 97.56 74 VAL A N 1
ATOM 580 C CA . VAL A 1 74 ? -2.59 -2.035 -8.867 1 97.56 74 VAL A CA 1
ATOM 581 C C . VAL A 1 74 ? -3.197 -2.072 -7.469 1 97.56 74 VAL A C 1
ATOM 583 O O . VAL A 1 74 ? -2.619 -2.656 -6.547 1 97.56 74 VAL A O 1
ATOM 586 N N . ALA A 1 75 ? -4.305 -1.407 -7.293 1 97.62 75 ALA A N 1
ATOM 587 C CA . ALA A 1 75 ? -5.102 -1.595 -6.082 1 97.62 75 ALA A CA 1
ATOM 588 C C . ALA A 1 75 ? -6.004 -2.82 -6.203 1 97.62 75 ALA A C 1
ATOM 590 O O . ALA A 1 75 ? -6.691 -2.996 -7.211 1 97.62 75 ALA A O 1
ATOM 591 N N . TRP A 1 76 ? -5.934 -3.631 -5.148 1 95.94 76 TRP A N 1
ATOM 592 C CA . TRP A 1 76 ? -6.648 -4.898 -5.238 1 95.94 76 TRP A CA 1
ATOM 593 C C . TRP A 1 76 ? -7.305 -5.25 -3.904 1 95.94 76 TRP A C 1
ATOM 595 O O . TRP A 1 76 ? -6.938 -4.699 -2.863 1 95.94 76 TRP A O 1
ATOM 605 N N . ALA A 1 77 ? -8.336 -6.07 -4.016 1 95.38 77 ALA A N 1
ATOM 606 C CA . ALA A 1 77 ? -8.992 -6.73 -2.891 1 95.38 77 ALA A CA 1
ATOM 607 C C . ALA A 1 77 ? -9.094 -8.234 -3.119 1 95.38 77 ALA A C 1
ATOM 609 O O . ALA A 1 77 ? -9.281 -8.688 -4.25 1 95.38 77 ALA A O 1
ATOM 610 N N . ALA A 1 78 ? -8.914 -8.938 -2.084 1 94.88 78 ALA A N 1
ATOM 611 C CA . ALA A 1 78 ? -9 -10.398 -2.145 1 94.88 78 ALA A CA 1
ATOM 612 C C . ALA A 1 78 ? -9.82 -10.945 -0.981 1 94.88 78 ALA A C 1
ATOM 614 O O . ALA A 1 78 ? -9.812 -10.375 0.113 1 94.88 78 ALA A O 1
ATOM 615 N N . LYS A 1 79 ? -10.539 -11.953 -1.25 1 95.81 79 LYS A N 1
ATOM 616 C CA . LYS A 1 79 ? -11.352 -12.633 -0.249 1 95.81 79 LYS A CA 1
ATOM 617 C C . LYS A 1 79 ? -11.273 -14.148 -0.422 1 95.81 79 LYS A C 1
ATOM 619 O O . LYS A 1 79 ? -11.312 -14.656 -1.546 1 95.81 79 LYS A O 1
ATOM 624 N N . GLY A 1 80 ? -11.156 -14.805 0.688 1 95.94 80 GLY A N 1
ATOM 625 C CA . GLY A 1 80 ? -11.125 -16.25 0.671 1 95.94 80 GLY A CA 1
ATOM 626 C C . GLY A 1 80 ? -11.125 -16.875 2.059 1 95.94 80 GLY A C 1
ATOM 627 O O . GLY A 1 80 ? -11.047 -16.156 3.059 1 95.94 80 GLY A O 1
ATOM 628 N N . THR A 1 81 ? -11.273 -18.172 2.072 1 97.56 81 THR A N 1
ATOM 629 C CA . THR A 1 81 ? -11.219 -18.922 3.322 1 97.56 81 THR A CA 1
ATOM 630 C C . THR A 1 81 ? -9.852 -19.562 3.502 1 97.56 81 THR A C 1
ATOM 632 O O . THR A 1 81 ? -9.367 -20.266 2.607 1 97.56 81 THR A O 1
ATOM 635 N N . ASN A 1 82 ? -9.211 -19.25 4.641 1 97.25 82 ASN A N 1
ATOM 636 C CA . ASN A 1 82 ? -7.918 -19.875 4.91 1 97.25 82 ASN A CA 1
ATOM 637 C C . ASN A 1 82 ? -8.07 -21.328 5.332 1 97.25 82 ASN A C 1
ATOM 639 O O . ASN A 1 82 ? -8.305 -21.625 6.508 1 97.25 82 ASN A O 1
ATOM 643 N N . LEU A 1 83 ? -7.766 -22.188 4.367 1 97.06 83 LEU A N 1
ATOM 644 C CA . LEU A 1 83 ? -7.984 -23.609 4.633 1 97.06 83 LEU A CA 1
ATOM 645 C C . LEU A 1 83 ? -6.668 -24.375 4.621 1 97.06 83 LEU A C 1
ATOM 647 O O . LEU A 1 83 ? -6.629 -25.562 4.957 1 97.06 83 LEU A O 1
ATOM 651 N N . GLY A 1 84 ? -5.598 -23.719 4.191 1 95.69 84 GLY A N 1
ATOM 652 C CA . GLY A 1 84 ? -4.258 -24.281 4.215 1 95.69 84 GLY A CA 1
ATOM 653 C C . GLY A 1 84 ? -3.266 -23.438 4.977 1 95.69 84 GLY A C 1
ATOM 654 O O . GLY A 1 84 ? -3.566 -22.297 5.332 1 95.69 84 GLY A O 1
ATOM 655 N N . PRO A 1 85 ? -2.117 -23.953 5.207 1 92.94 85 PRO A N 1
ATOM 656 C CA . PRO A 1 85 ? -1.098 -23.203 5.945 1 92.94 85 PRO A CA 1
ATOM 657 C C . PRO A 1 85 ? -0.485 -22.078 5.121 1 92.94 85 PRO A C 1
ATOM 659 O O . PRO A 1 85 ? -0.455 -22.141 3.889 1 92.94 85 PRO A O 1
ATOM 662 N N . ILE A 1 86 ? -0.232 -21.062 5.738 1 85.56 86 ILE A N 1
ATOM 663 C CA . ILE A 1 86 ? 0.57 -19.984 5.168 1 85.56 86 ILE A CA 1
ATOM 664 C C . ILE A 1 86 ? 1.904 -19.891 5.906 1 85.56 86 ILE A C 1
ATOM 666 O O . ILE A 1 86 ? 1.948 -19.5 7.07 1 85.56 86 ILE A O 1
ATOM 670 N N . ARG A 1 87 ? 2.961 -20.141 5.152 1 79.44 87 ARG A N 1
ATOM 671 C CA . ARG A 1 87 ? 4.27 -20.234 5.785 1 79.44 87 ARG A CA 1
ATOM 672 C C . ARG A 1 87 ? 4.227 -21.156 7 1 79.44 87 ARG A C 1
ATOM 674 O O . ARG A 1 87 ? 3.822 -22.312 6.891 1 79.44 87 ARG A O 1
ATOM 681 N N . ASP A 1 88 ? 4.473 -20.594 8.195 1 84.12 88 ASP A N 1
ATOM 682 C CA . ASP A 1 88 ? 4.535 -21.422 9.391 1 84.12 88 ASP A CA 1
ATOM 683 C C . ASP A 1 88 ? 3.264 -21.281 10.227 1 84.12 88 ASP A C 1
ATOM 685 O O . ASP A 1 88 ? 3.193 -21.797 11.344 1 84.12 88 ASP A O 1
ATOM 689 N N . GLN A 1 89 ? 2.301 -20.703 9.68 1 89 89 GLN A N 1
ATOM 690 C CA . GLN A 1 89 ? 1.049 -20.5 10.398 1 89 89 GLN A CA 1
ATOM 691 C C . GLN A 1 89 ? -0.008 -21.5 9.953 1 89 89 GLN A C 1
ATOM 693 O O . GLN A 1 89 ? -0.262 -21.656 8.758 1 89 89 GLN A O 1
ATOM 698 N N . PRO A 1 90 ? -0.57 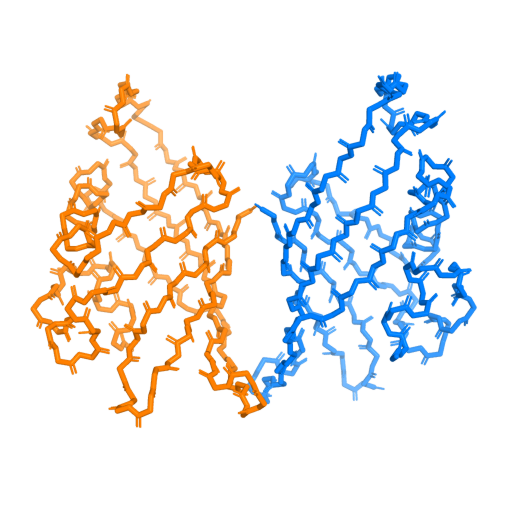-22.203 10.922 1 94.44 90 PRO A N 1
ATOM 699 C CA . PRO A 1 90 ? -1.645 -23.125 10.562 1 94.44 90 PRO A CA 1
ATOM 700 C C . PRO A 1 90 ? -2.873 -22.406 9.992 1 94.44 90 PRO A C 1
ATOM 702 O O . PRO A 1 90 ? -3.053 -21.219 10.219 1 94.44 90 PRO A O 1
ATOM 705 N N . PRO A 1 91 ? -3.721 -23.234 9.32 1 96.06 91 PRO A N 1
ATOM 706 C CA . PRO A 1 91 ? -4.949 -22.625 8.805 1 96.06 91 PRO A CA 1
ATOM 707 C C . PRO A 1 91 ? -5.867 -22.125 9.922 1 96.06 91 PRO A C 1
ATOM 709 O O . PRO A 1 91 ? -5.957 -22.75 10.984 1 96.06 91 PRO A O 1
ATOM 712 N N . THR A 1 92 ? -6.504 -21.031 9.664 1 96 92 THR A N 1
ATOM 713 C CA . THR A 1 92 ? -7.414 -20.438 10.641 1 96 92 THR A CA 1
ATOM 714 C C . THR A 1 92 ? -8.844 -20.922 10.406 1 96 92 THR A C 1
ATOM 716 O O . THR A 1 92 ? -9.695 -20.797 11.297 1 96 92 THR A O 1
ATOM 719 N N . HIS A 1 93 ? -9.164 -21.328 9.203 1 97.38 93 HIS A N 1
ATOM 720 C CA . HIS A 1 93 ? -10.484 -21.766 8.766 1 97.38 93 HIS A CA 1
ATOM 721 C C . HIS A 1 93 ? -11.484 -20.609 8.82 1 97.38 93 HIS A C 1
ATOM 723 O O . HIS A 1 93 ? -12.68 -20.844 9.031 1 97.38 93 HIS A O 1
ATOM 729 N N . LYS A 1 94 ? -11.023 -19.438 8.734 1 97 94 LYS A N 1
ATOM 730 C CA . LYS A 1 94 ? -11.875 -18.25 8.719 1 97 94 LYS A CA 1
ATOM 731 C C . LYS A 1 94 ? -11.852 -17.562 7.355 1 97 94 LYS A C 1
ATOM 733 O O . LYS A 1 94 ? -10.898 -17.719 6.594 1 97 94 LYS A O 1
ATOM 738 N N . VAL A 1 95 ? -12.953 -16.875 7.086 1 96.62 95 VAL A N 1
ATOM 739 C CA . VAL A 1 95 ? -12.992 -16 5.914 1 96.62 95 VAL A CA 1
ATOM 740 C C . VAL A 1 95 ? -12.156 -14.75 6.176 1 96.62 95 VAL A C 1
ATOM 742 O O . VAL A 1 95 ? -12.32 -14.086 7.203 1 96.62 95 VAL A O 1
ATOM 745 N N . THR A 1 96 ? -11.242 -14.523 5.316 1 93.31 96 THR A N 1
ATOM 746 C CA . THR A 1 96 ? -10.375 -13.359 5.43 1 93.31 96 THR A CA 1
ATOM 747 C C . THR A 1 96 ? -10.523 -12.453 4.207 1 93.31 96 THR A C 1
ATOM 749 O O . THR A 1 96 ? -10.695 -12.938 3.088 1 93.31 96 THR A O 1
ATOM 752 N N . GLU A 1 97 ? -10.555 -11.18 4.473 1 92.81 97 GLU A N 1
ATOM 753 C CA . GLU A 1 97 ? -10.516 -10.172 3.422 1 92.81 97 GLU A CA 1
ATOM 754 C C . GLU A 1 97 ? -9.219 -9.359 3.484 1 92.81 97 GLU A C 1
ATOM 756 O O . GLU A 1 97 ? -8.789 -8.945 4.562 1 92.81 97 GLU A O 1
ATOM 761 N N . PHE A 1 98 ? -8.625 -9.219 2.311 1 90.69 98 PHE A N 1
ATOM 762 C CA . PHE A 1 98 ? -7.387 -8.453 2.176 1 90.69 98 PHE A CA 1
ATOM 763 C C . PHE A 1 98 ? -7.547 -7.34 1.146 1 90.69 98 PHE A C 1
ATOM 765 O O . PHE A 1 98 ? -8.375 -7.441 0.241 1 90.69 98 PHE A O 1
ATOM 772 N N . GLN A 1 99 ? -6.852 -6.359 1.396 1 93.44 99 GLN A N 1
ATOM 773 C CA . GLN A 1 99 ? -6.688 -5.336 0.37 1 93.44 99 GLN A CA 1
ATOM 774 C C . GLN A 1 99 ? -5.273 -4.758 0.386 1 93.44 99 GLN A C 1
ATOM 776 O O . GLN A 1 99 ? -4.605 -4.77 1.422 1 93.44 99 GLN A O 1
ATOM 781 N N . GLY A 1 100 ? -4.824 -4.312 -0.721 1 95.12 100 GLY A N 1
ATOM 782 C CA . GLY A 1 100 ? -3.477 -3.771 -0.821 1 95.12 100 GLY A CA 1
ATOM 783 C C . GLY A 1 100 ? -3.207 -3.086 -2.146 1 95.12 100 GLY A C 1
ATOM 784 O O . GLY A 1 100 ? -4.121 -2.889 -2.947 1 95.12 100 GLY A O 1
ATOM 785 N N . VAL A 1 101 ? -2.016 -2.676 -2.275 1 97 101 VAL A N 1
ATOM 786 C CA . VAL A 1 101 ? -1.521 -2.111 -3.525 1 97 101 VAL A CA 1
ATOM 787 C C . VAL A 1 101 ? -0.208 -2.785 -3.914 1 97 101 VAL A C 1
ATOM 789 O O . VAL A 1 101 ? 0.667 -2.99 -3.07 1 97 101 VAL A O 1
ATOM 792 N N . SER A 1 102 ? -0.111 -3.172 -5.133 1 96.81 102 SER A N 1
ATOM 793 C CA . SER A 1 102 ? 1.14 -3.623 -5.734 1 96.81 102 SER A CA 1
ATOM 794 C C . SER A 1 102 ? 1.711 -2.568 -6.676 1 96.81 102 SER A C 1
ATOM 796 O O . SER A 1 102 ? 0.972 -1.943 -7.441 1 96.81 102 SER A O 1
ATOM 798 N N . ARG A 1 103 ? 2.914 -2.314 -6.547 1 97.69 103 ARG A N 1
ATOM 799 C CA . ARG A 1 103 ? 3.646 -1.545 -7.551 1 97.69 103 ARG A CA 1
ATOM 800 C C . ARG A 1 103 ? 4.586 -2.441 -8.344 1 97.69 103 ARG A C 1
ATOM 802 O O . ARG A 1 103 ? 5.527 -3.014 -7.789 1 97.69 103 ARG A O 1
ATOM 809 N N . LEU A 1 104 ? 4.348 -2.529 -9.602 1 97.38 104 LEU A N 1
ATOM 810 C CA . LEU A 1 104 ? 5.109 -3.373 -10.516 1 97.38 104 LEU A CA 1
ATOM 811 C C . LEU A 1 104 ? 6.086 -2.539 -11.344 1 97.38 104 LEU A C 1
ATOM 813 O O . LEU A 1 104 ? 5.668 -1.696 -12.141 1 97.38 104 LEU A O 1
ATOM 817 N N . GLN A 1 105 ? 7.344 -2.768 -11.102 1 97.88 105 GLN A N 1
ATOM 818 C CA . GLN A 1 105 ? 8.391 -2.049 -11.82 1 97.88 105 GLN A CA 1
ATOM 819 C C . GLN A 1 105 ? 8.844 -2.824 -13.055 1 97.88 105 GLN A C 1
ATOM 821 O O . GLN A 1 105 ? 9.148 -4.016 -12.969 1 97.88 105 GLN A O 1
ATOM 826 N N . PHE A 1 106 ? 8.891 -2.117 -14.156 1 97.75 106 PHE A N 1
ATOM 827 C CA . PHE A 1 106 ? 9.266 -2.762 -15.414 1 97.75 106 PHE A CA 1
ATOM 828 C C . PHE A 1 106 ? 10.711 -2.436 -15.781 1 97.75 106 PHE A C 1
ATOM 830 O O . PHE A 1 106 ? 11.211 -1.362 -15.445 1 97.75 106 PHE A O 1
ATOM 837 N N . ASN A 1 107 ? 11.352 -3.381 -16.422 1 96.88 107 ASN A N 1
ATOM 838 C CA . ASN A 1 107 ? 12.672 -3.123 -16.984 1 96.88 107 ASN A CA 1
ATOM 839 C C . ASN A 1 107 ? 12.586 -2.598 -18.422 1 96.88 107 ASN A C 1
ATOM 841 O O . ASN A 1 107 ? 11.492 -2.332 -18.922 1 96.88 107 ASN A O 1
ATOM 845 N N . GLU A 1 108 ? 13.734 -2.367 -19.031 1 95.19 108 GLU A N 1
ATOM 846 C CA . GLU A 1 108 ? 13.805 -1.788 -20.375 1 95.19 108 GLU A CA 1
ATOM 847 C C . GLU A 1 108 ? 13.148 -2.703 -21.406 1 95.19 108 GLU A C 1
ATOM 849 O O . GLU A 1 108 ? 12.711 -2.244 -22.469 1 95.19 108 GLU A O 1
ATOM 854 N N . GLN A 1 109 ? 13.102 -3.98 -21.094 1 95.44 109 GLN A N 1
ATOM 855 C CA . GLN A 1 109 ? 12.484 -4.949 -22 1 95.44 109 GLN A CA 1
ATOM 856 C C . GLN A 1 109 ? 10.984 -5.07 -21.734 1 95.44 109 GLN A C 1
ATOM 858 O O . GLN A 1 109 ? 10.328 -5.969 -22.266 1 95.44 109 GLN A O 1
ATOM 863 N N . ASN A 1 110 ? 10.469 -4.258 -20.844 1 95.06 110 ASN A N 1
ATOM 864 C CA . ASN A 1 110 ? 9.055 -4.203 -20.5 1 95.06 110 ASN A CA 1
ATOM 865 C C . ASN A 1 110 ? 8.602 -5.469 -19.781 1 95.06 110 ASN A C 1
ATOM 867 O O . ASN A 1 110 ? 7.461 -5.91 -19.938 1 95.06 110 ASN A O 1
ATOM 871 N N . GLN A 1 111 ? 9.484 -6.039 -19.109 1 96.88 111 GLN A N 1
ATOM 872 C CA . GLN A 1 111 ? 9.164 -7.121 -18.188 1 96.88 111 GLN A CA 1
ATOM 873 C C . GLN A 1 111 ? 9.109 -6.617 -16.75 1 96.88 111 GLN A C 1
ATOM 875 O O . GLN A 1 111 ? 9.82 -5.676 -16.391 1 96.88 111 GLN A O 1
ATOM 880 N N . ILE A 1 112 ? 8.211 -7.266 -15.953 1 97.06 112 ILE A N 1
ATOM 881 C CA . ILE A 1 112 ? 8.18 -6.926 -14.539 1 97.06 112 ILE A CA 1
ATOM 882 C C . ILE A 1 112 ? 9.484 -7.371 -13.875 1 97.06 112 ILE A C 1
ATOM 884 O O . ILE A 1 112 ? 9.758 -8.57 -13.773 1 97.06 112 ILE A O 1
ATOM 888 N N . ALA A 1 113 ? 10.234 -6.418 -13.453 1 97.5 113 ALA A N 1
ATOM 889 C CA . ALA A 1 113 ? 11.531 -6.695 -12.859 1 97.5 113 ALA A CA 1
ATOM 890 C C . ALA A 1 113 ? 11.438 -6.746 -11.336 1 97.5 113 ALA A C 1
ATOM 892 O O . ALA A 1 113 ? 12.227 -7.43 -10.68 1 97.5 113 ALA A O 1
ATOM 893 N N . ALA A 1 114 ? 10.539 -5.984 -10.789 1 96.56 114 ALA A N 1
ATOM 894 C CA . ALA A 1 114 ? 10.344 -5.969 -9.336 1 96.56 114 ALA A CA 1
ATOM 895 C C . ALA A 1 114 ? 8.883 -5.695 -8.984 1 96.56 114 ALA A C 1
ATOM 897 O O . ALA A 1 114 ? 8.203 -4.934 -9.672 1 96.56 114 ALA A O 1
ATOM 898 N N . SER A 1 115 ? 8.438 -6.332 -7.961 1 95.94 115 SER A N 1
ATOM 899 C CA . SER A 1 115 ? 7.105 -6.117 -7.402 1 95.94 115 SER A CA 1
ATOM 900 C C . SER A 1 115 ? 7.18 -5.707 -5.938 1 95.94 115 SER A C 1
ATOM 902 O O . SER A 1 115 ? 7.879 -6.348 -5.145 1 95.94 115 SER A O 1
ATOM 904 N N . PHE A 1 116 ? 6.531 -4.621 -5.648 1 95.5 116 PHE A N 1
ATOM 905 C CA . PHE A 1 116 ? 6.367 -4.16 -4.277 1 95.5 116 PHE A CA 1
ATOM 906 C C . PHE A 1 116 ? 4.914 -4.266 -3.838 1 95.5 116 PHE A C 1
ATOM 908 O O . PHE A 1 116 ? 4.023 -3.693 -4.473 1 95.5 116 PHE A O 1
ATOM 915 N N . VAL A 1 117 ? 4.703 -5.016 -2.791 1 94 117 VAL A N 1
ATOM 916 C CA . VAL A 1 117 ? 3.328 -5.23 -2.348 1 94 117 VAL A CA 1
ATOM 917 C C . VAL A 1 117 ? 3.125 -4.59 -0.974 1 94 117 VAL A C 1
ATOM 919 O O . VAL A 1 117 ? 3.906 -4.832 -0.05 1 94 117 VAL A O 1
ATOM 922 N N . PHE A 1 118 ? 2.119 -3.812 -0.889 1 94 118 PHE A N 1
ATOM 923 C CA . PHE A 1 118 ? 1.753 -3.113 0.338 1 94 118 PHE A CA 1
ATOM 924 C C . PHE A 1 118 ? 0.347 -3.498 0.781 1 94 118 PHE A C 1
ATOM 926 O O . PHE A 1 118 ? -0.555 -3.637 -0.048 1 94 118 PHE A O 1
ATOM 933 N N . ARG A 1 119 ? 0.15 -3.625 2.189 1 89.62 119 ARG A N 1
ATOM 934 C CA . ARG A 1 119 ? -1.168 -3.951 2.723 1 89.62 119 ARG A CA 1
ATOM 935 C C . ARG A 1 119 ? -1.466 -3.139 3.979 1 89.62 119 ARG A C 1
ATOM 937 O O . ARG A 1 119 ? -0.547 -2.715 4.684 1 89.62 119 ARG A O 1
ATOM 944 N N . MET B 1 1 ? 7.285 18.703 -3.988 1 76.25 1 MET B N 1
ATOM 945 C CA . MET B 1 1 ? 5.887 18.516 -4.371 1 76.25 1 MET B CA 1
ATOM 946 C C . MET B 1 1 ? 4.961 18.766 -3.182 1 76.25 1 MET B C 1
ATOM 948 O O . MET B 1 1 ? 5.371 18.625 -2.029 1 76.25 1 MET B O 1
ATOM 952 N N . PHE B 1 2 ? 3.66 19.156 -3.533 1 81.5 2 PHE B N 1
ATOM 953 C CA . PHE B 1 2 ? 2.65 19.469 -2.527 1 81.5 2 PHE B CA 1
ATOM 954 C C . PHE B 1 2 ? 2.605 18.391 -1.454 1 81.5 2 PHE B C 1
ATOM 956 O O . PHE B 1 2 ? 2.639 18.688 -0.26 1 81.5 2 PHE B O 1
ATOM 963 N N . TYR B 1 3 ? 2.707 17.156 -1.88 1 86.56 3 TYR B N 1
ATOM 964 C CA . TYR B 1 3 ? 2.594 16.031 -0.958 1 86.56 3 TYR B CA 1
ATOM 965 C C . TYR B 1 3 ? 3.77 15.992 0.011 1 86.56 3 TYR B C 1
ATOM 967 O O . TYR B 1 3 ? 3.58 15.852 1.222 1 86.56 3 TYR B O 1
ATOM 975 N N . GLU B 1 4 ? 4.934 16.234 -0.474 1 88.5 4 GLU B N 1
ATOM 976 C CA . GLU B 1 4 ? 6.133 16.25 0.355 1 88.5 4 GLU B CA 1
ATOM 977 C C . GLU B 1 4 ? 6.113 17.422 1.333 1 88.5 4 GLU B C 1
ATOM 979 O O . GLU B 1 4 ? 6.523 17.281 2.488 1 88.5 4 GLU B O 1
ATOM 984 N N . ASP B 1 5 ? 5.59 18.516 0.868 1 86.56 5 ASP B N 1
ATOM 985 C CA . ASP B 1 5 ? 5.535 19.719 1.703 1 86.56 5 ASP B CA 1
ATOM 986 C C . ASP B 1 5 ? 4.652 19.484 2.928 1 86.56 5 ASP B C 1
ATOM 988 O O . ASP B 1 5 ? 5.023 19.859 4.043 1 86.56 5 ASP B O 1
ATOM 992 N N . VAL B 1 6 ? 3.551 18.812 2.678 1 87.38 6 VAL B N 1
ATOM 993 C CA . VAL B 1 6 ? 2.602 18.578 3.762 1 87.38 6 VAL B CA 1
ATOM 994 C C . VAL B 1 6 ? 3.229 17.656 4.809 1 87.38 6 VAL B C 1
ATOM 996 O O . VAL B 1 6 ? 3.225 17.969 6 1 87.38 6 VAL B O 1
ATOM 999 N N . TRP B 1 7 ? 3.891 16.625 4.398 1 87.06 7 TRP B N 1
ATOM 1000 C CA . TRP B 1 7 ? 4.371 15.602 5.332 1 87.06 7 TRP B CA 1
ATOM 1001 C C . TRP B 1 7 ? 5.738 15.984 5.891 1 87.06 7 TRP B C 1
ATOM 1003 O O . TRP B 1 7 ? 6.066 15.648 7.027 1 87.06 7 TRP B O 1
ATOM 1013 N N . SER B 1 8 ? 6.555 16.719 5.141 1 83 8 SER B N 1
ATOM 1014 C CA . SER B 1 8 ? 7.898 17.047 5.609 1 83 8 SER B CA 1
ATOM 1015 C C . SER B 1 8 ? 7.91 18.359 6.391 1 83 8 SER B C 1
ATOM 1017 O O . SER B 1 8 ? 8.68 18.516 7.336 1 83 8 SER B O 1
ATOM 1019 N N . SER B 1 9 ? 7.02 19.234 5.961 1 83.88 9 SER B N 1
ATOM 1020 C CA . SER B 1 9 ? 7.113 20.562 6.562 1 83.88 9 SER B CA 1
ATOM 1021 C C . SER B 1 9 ? 5.859 20.891 7.363 1 83.88 9 SER B C 1
ATOM 1023 O O . SER B 1 9 ? 5.785 21.953 7.996 1 83.88 9 SER B O 1
ATOM 1025 N N . GLY B 1 10 ? 4.922 20.047 7.277 1 81.75 10 GLY B N 1
ATOM 1026 C CA . GLY B 1 10 ? 3.697 20.266 8.031 1 81.75 10 GLY B CA 1
ATOM 1027 C C . GLY B 1 10 ? 2.855 21.406 7.492 1 81.75 10 GLY B C 1
ATOM 1028 O O . GLY B 1 10 ? 2.137 22.062 8.242 1 81.75 10 GLY B O 1
ATOM 1029 N N . LYS B 1 11 ? 2.971 21.688 6.215 1 86.88 11 LYS B N 1
ATOM 1030 C CA . LYS B 1 11 ? 2.17 22.766 5.621 1 86.88 11 LYS B CA 1
ATOM 1031 C C . LYS B 1 11 ? 0.733 22.297 5.387 1 86.88 11 LYS B C 1
ATOM 1033 O O . LYS B 1 11 ? 0.286 22.203 4.242 1 86.88 11 LYS B O 1
ATOM 1038 N N . VAL B 1 12 ? -0.012 22.25 6.434 1 88.06 12 VAL B N 1
ATOM 1039 C CA . VAL B 1 12 ? -1.315 21.594 6.422 1 88.06 12 VAL B CA 1
ATOM 1040 C C . VAL B 1 12 ? -2.369 22.547 5.859 1 88.06 12 VAL B C 1
ATOM 1042 O O . VAL B 1 12 ? -3.439 22.109 5.43 1 88.06 12 VAL B O 1
ATOM 1045 N N . LEU B 1 13 ? -2.08 23.781 5.844 1 84.5 13 LEU B N 1
ATOM 1046 C CA . LEU B 1 13 ? -3.031 24.75 5.297 1 84.5 13 LEU B CA 1
ATOM 1047 C C . LEU B 1 13 ? -3.271 24.484 3.812 1 84.5 13 LEU B C 1
ATOM 1049 O O . LEU B 1 13 ? -4.34 24.812 3.289 1 84.5 13 LEU B O 1
ATOM 1053 N N . LYS B 1 14 ? -2.33 23.891 3.119 1 86.06 14 LYS B N 1
ATOM 1054 C CA . LYS B 1 14 ? -2.479 23.531 1.713 1 86.06 14 LYS B CA 1
ATOM 1055 C C . LYS B 1 14 ? -3.586 22.5 1.522 1 86.06 14 LYS B C 1
ATOM 1057 O O . LYS B 1 14 ? -4.215 22.438 0.463 1 86.06 14 LYS B O 1
ATOM 1062 N N . LEU B 1 15 ? -3.896 21.719 2.553 1 89.31 15 LEU B N 1
ATOM 1063 C CA . LEU B 1 15 ? -4.941 20.703 2.484 1 89.31 15 LEU B CA 1
ATOM 1064 C C . LEU B 1 15 ? -6.312 21.344 2.311 1 89.31 15 LEU B C 1
ATOM 1066 O O . LEU B 1 15 ? -7.207 20.766 1.699 1 89.31 15 LEU B O 1
ATOM 1070 N N . ASN B 1 16 ? -6.441 22.531 2.857 1 87.69 16 ASN B N 1
ATOM 1071 C CA . ASN B 1 16 ? -7.711 23.234 2.77 1 87.69 16 ASN B CA 1
ATOM 1072 C C . ASN B 1 16 ? -8.117 23.484 1.319 1 87.69 16 ASN B C 1
ATOM 1074 O O . ASN B 1 16 ? -9.312 23.547 1.007 1 87.69 16 ASN B O 1
ATOM 1078 N N . THR B 1 17 ? -7.188 23.516 0.491 1 88.06 17 THR B N 1
ATOM 1079 C CA . THR B 1 17 ? -7.48 23.859 -0.895 1 88.06 17 THR B CA 1
ATOM 1080 C C . THR B 1 17 ? -7.691 22.609 -1.734 1 88.06 17 THR B C 1
ATOM 1082 O O . THR B 1 17 ? -8.367 22.641 -2.768 1 88.06 17 THR B O 1
ATOM 1085 N N . ILE B 1 18 ? -7.223 21.5 -1.28 1 92.94 18 ILE B N 1
ATOM 1086 C CA . ILE B 1 18 ? -7.188 20.359 -2.193 1 92.94 18 ILE B CA 1
ATOM 1087 C C . ILE B 1 18 ? -7.988 19.203 -1.606 1 92.94 18 ILE B C 1
ATOM 1089 O O . ILE B 1 18 ? -8.305 18.234 -2.309 1 92.94 18 ILE B O 1
ATOM 1093 N N . MET B 1 19 ? -8.336 19.297 -0.404 1 95.75 19 MET B N 1
ATOM 1094 C CA . MET B 1 19 ? -9.016 18.188 0.257 1 95.75 19 MET B CA 1
ATOM 1095 C C . MET B 1 19 ? -10.461 18.547 0.577 1 95.75 19 MET B C 1
ATOM 1097 O O . MET B 1 19 ? -10.742 19.656 1.038 1 95.75 19 MET B O 1
ATOM 1101 N N . ALA B 1 20 ? -11.32 17.688 0.369 1 96.88 20 ALA B N 1
ATOM 1102 C CA . ALA B 1 20 ? -12.734 17.875 0.697 1 96.88 20 ALA B CA 1
ATOM 1103 C C . ALA B 1 20 ? -12.93 18 2.205 1 96.88 20 ALA B C 1
ATOM 1105 O O . ALA B 1 20 ? -12.227 17.359 2.984 1 96.88 20 ALA B O 1
ATOM 1106 N N . GLU B 1 21 ? -13.891 18.734 2.627 1 94.94 21 GLU B N 1
ATOM 1107 C CA . GLU B 1 21 ? -14.18 18.922 4.043 1 94.94 21 GLU B CA 1
ATOM 1108 C C . GLU B 1 21 ? -14.578 17.609 4.707 1 94.94 21 GLU B C 1
ATOM 1110 O O . GLU B 1 21 ? -14.242 17.359 5.867 1 94.94 21 GLU B O 1
ATOM 1115 N N . ASP B 1 22 ? -15.25 16.828 3.918 1 94.75 22 ASP B N 1
ATOM 1116 C CA . ASP B 1 22 ? -15.719 15.547 4.453 1 94.75 22 ASP B CA 1
ATOM 1117 C C . ASP B 1 22 ? -14.773 14.406 4.074 1 94.75 22 ASP B C 1
ATOM 1119 O O . ASP B 1 22 ? -15.203 13.266 3.922 1 94.75 22 ASP B O 1
ATOM 1123 N N . HIS B 1 23 ? -13.578 14.734 3.816 1 96.31 23 HIS B N 1
ATOM 1124 C CA . HIS B 1 23 ? -12.547 13.758 3.475 1 96.31 23 HIS B CA 1
ATOM 1125 C C . HIS B 1 23 ? -12.586 12.562 4.418 1 96.31 23 HIS B C 1
ATOM 1127 O O . HIS B 1 23 ? -12.766 12.727 5.629 1 96.31 23 HIS B O 1
ATOM 1133 N N . GLN B 1 24 ? -12.391 11.375 3.854 1 94.94 24 GLN B N 1
ATOM 1134 C CA . GLN B 1 24 ? -12.273 10.141 4.617 1 94.94 24 GLN B CA 1
ATOM 1135 C C . GLN B 1 24 ? -10.867 9.57 4.527 1 94.94 24 GLN B C 1
ATOM 1137 O O . GLN B 1 24 ? -10.336 9.375 3.43 1 94.94 24 GLN B O 1
ATOM 1142 N N . GLN B 1 25 ? -10.289 9.297 5.684 1 92.19 25 GLN B N 1
ATOM 1143 C CA . GLN B 1 25 ? -8.977 8.664 5.754 1 92.19 25 GLN B CA 1
ATOM 1144 C C . GLN B 1 25 ? -9.094 7.188 6.121 1 92.19 25 GLN B C 1
ATOM 1146 O O . GLN B 1 25 ? -9.68 6.844 7.156 1 92.19 25 GLN B O 1
ATOM 1151 N N . HIS B 1 26 ? -8.633 6.352 5.277 1 90.69 26 HIS B N 1
ATOM 1152 C CA . HIS B 1 26 ? -8.578 4.914 5.512 1 90.69 26 HIS B CA 1
ATOM 1153 C C . HIS B 1 26 ? -7.137 4.438 5.688 1 90.69 26 HIS B C 1
ATOM 1155 O O . HIS B 1 26 ? -6.387 4.348 4.711 1 90.69 26 HIS B O 1
ATOM 1161 N N . ASP B 1 27 ? -6.797 4.219 6.934 1 84.62 27 ASP B N 1
ATOM 1162 C CA . ASP B 1 27 ? -5.504 3.627 7.266 1 84.62 27 ASP B CA 1
ATOM 1163 C C . ASP B 1 27 ? -5.594 2.102 7.312 1 84.62 27 ASP B C 1
ATOM 1165 O O . ASP B 1 27 ? -6.062 1.533 8.305 1 84.62 27 ASP B O 1
ATOM 1169 N N . MET B 1 28 ? -5.105 1.431 6.402 1 79.12 28 MET B N 1
ATOM 1170 C CA . MET B 1 28 ? -5.293 -0.01 6.266 1 79.12 28 MET B CA 1
ATOM 1171 C C . MET B 1 28 ? -4.297 -0.774 7.133 1 79.12 28 MET B C 1
ATOM 1173 O O . MET B 1 28 ? -4.375 -1.999 7.242 1 79.12 28 MET B O 1
ATOM 1177 N N . VAL B 1 29 ? -3.434 -0.04 7.754 1 72.38 29 VAL B N 1
ATOM 1178 C CA . VAL B 1 29 ? -2.367 -0.649 8.539 1 72.38 29 VAL B CA 1
ATOM 1179 C C . VAL B 1 29 ? -2.711 -0.57 10.023 1 72.38 29 VAL B C 1
ATOM 1181 O O . VAL B 1 29 ? -2.975 -1.593 10.664 1 72.38 29 VAL B O 1
ATOM 1184 N N . TRP B 1 30 ? -2.852 0.577 10.461 1 67 30 TRP B N 1
ATOM 1185 C CA . TRP B 1 30 ? -2.924 0.769 11.906 1 67 30 TRP B CA 1
ATOM 1186 C C . TRP B 1 30 ? -4.375 0.816 12.375 1 67 30 TRP B C 1
ATOM 1188 O O . TRP B 1 30 ? -4.668 0.501 13.531 1 67 30 TRP B O 1
ATOM 1198 N N . GLN B 1 31 ? -5.258 1.264 11.562 1 72.81 31 GLN B N 1
ATOM 1199 C CA . GLN B 1 31 ? -6.656 1.395 11.961 1 72.81 31 GLN B CA 1
ATOM 1200 C C . GLN B 1 31 ? -7.59 0.905 10.859 1 72.81 31 GLN B C 1
ATOM 1202 O O . GLN B 1 31 ? -8.453 1.653 10.391 1 72.81 31 GLN B O 1
ATOM 1207 N N . PRO B 1 32 ? -7.504 -0.334 10.469 1 70.56 32 PRO B N 1
ATOM 1208 C CA . PRO B 1 32 ? -8.273 -0.807 9.312 1 70.56 32 PRO B CA 1
ATOM 1209 C C . PRO B 1 32 ? -9.781 -0.758 9.547 1 70.56 32 PRO B C 1
ATOM 1211 O O . PRO B 1 32 ? -10.555 -0.688 8.586 1 70.56 32 PRO B O 1
ATOM 1214 N N . ALA B 1 33 ? -10.055 -0.626 10.695 1 71 33 ALA B N 1
ATOM 1215 C CA . ALA B 1 33 ? -11.477 -0.676 11.008 1 71 33 ALA B CA 1
ATOM 1216 C C . ALA B 1 33 ? -12.039 0.725 11.25 1 71 33 ALA B C 1
ATOM 1218 O O . ALA B 1 33 ? -13.25 0.901 11.383 1 71 33 ALA B O 1
ATOM 1219 N N . ARG B 1 34 ? -11.188 1.672 11.359 1 77.69 34 ARG B N 1
ATOM 1220 C CA . ARG B 1 34 ? -11.625 3.031 11.656 1 77.69 34 ARG B CA 1
ATOM 1221 C C . ARG B 1 34 ? -11.398 3.957 10.469 1 77.69 34 ARG B C 1
ATOM 1223 O O . ARG B 1 34 ? -10.383 3.854 9.781 1 77.69 34 ARG B O 1
ATOM 1230 N N . VAL B 1 35 ? -12.383 4.742 10.258 1 82.06 35 VAL B N 1
ATOM 1231 C CA . VAL B 1 35 ? -12.281 5.766 9.227 1 82.06 35 VAL B CA 1
ATOM 1232 C C . VAL B 1 35 ? -12.117 7.141 9.867 1 82.06 35 VAL B C 1
ATOM 1234 O O . VAL B 1 35 ? -12.914 7.531 10.719 1 82.06 35 VAL B O 1
ATOM 1237 N N . GLY B 1 36 ? -10.898 7.77 9.594 1 84.5 36 GLY B N 1
ATOM 1238 C CA . GLY B 1 36 ? -10.789 9.172 9.977 1 84.5 36 GLY B CA 1
ATOM 1239 C C . GLY B 1 36 ? -11.734 10.07 9.203 1 84.5 36 GLY B C 1
ATOM 1240 O O . GLY B 1 36 ? -11.711 10.094 7.973 1 84.5 36 GLY B O 1
ATOM 1241 N N . ALA B 1 37 ? -12.492 10.773 9.977 1 87.5 37 ALA B N 1
ATOM 1242 C CA . ALA B 1 37 ? -13.539 11.531 9.289 1 87.5 37 ALA B CA 1
ATOM 1243 C C . ALA B 1 37 ? -13.242 13.023 9.32 1 87.5 37 ALA B C 1
ATOM 1245 O O . ALA B 1 37 ? -13.047 13.602 10.391 1 87.5 37 ALA B O 1
ATOM 1246 N N . GLY B 1 38 ? -13.18 13.453 8.023 1 91.62 38 GLY B N 1
ATOM 1247 C CA . GLY B 1 38 ? -13.094 14.898 7.855 1 91.62 38 GLY B CA 1
ATOM 1248 C C . GLY B 1 38 ? -11.68 15.391 7.625 1 91.62 38 GLY B C 1
ATOM 1249 O O . GLY B 1 38 ? -10.719 14.781 8.094 1 91.62 38 GLY B O 1
ATOM 1250 N N . ARG B 1 39 ? -11.578 16.578 6.996 1 93.38 39 ARG B N 1
ATOM 1251 C CA . ARG B 1 39 ? -10.305 17.219 6.691 1 93.38 39 ARG B CA 1
ATOM 1252 C C . ARG B 1 39 ? -9.555 17.594 7.973 1 93.38 39 ARG B C 1
ATOM 1254 O O . ARG B 1 39 ? -8.336 17.438 8.047 1 93.38 39 ARG B O 1
ATOM 1261 N N . SER B 1 40 ? -10.289 18.016 8.992 1 90.94 40 SER B N 1
ATOM 1262 C CA . SER B 1 40 ? -9.672 18.422 10.258 1 90.94 40 SER B CA 1
ATOM 1263 C C . SER B 1 40 ? -8.938 17.25 10.898 1 90.94 40 SER B C 1
ATOM 1265 O O . SER B 1 40 ? -7.883 17.422 11.508 1 90.94 40 SER B O 1
ATOM 1267 N N . ALA B 1 41 ? -9.547 16.109 10.75 1 88.94 41 ALA B N 1
ATOM 1268 C CA . ALA B 1 41 ? -8.906 14.922 11.297 1 88.94 41 ALA B CA 1
ATOM 1269 C C . ALA B 1 41 ? -7.582 14.633 10.594 1 88.94 41 ALA B C 1
ATOM 1271 O O . ALA B 1 41 ? -6.602 14.25 11.234 1 88.94 41 ALA B O 1
ATOM 1272 N N . MET B 1 42 ? -7.555 14.82 9.328 1 89.75 42 MET B N 1
ATOM 1273 C CA . MET B 1 42 ? -6.32 14.633 8.57 1 89.75 42 MET B CA 1
ATOM 1274 C C . MET B 1 42 ? -5.254 15.633 9 1 89.75 42 MET B C 1
ATOM 1276 O O . MET B 1 42 ? -4.098 15.258 9.203 1 89.75 42 MET B O 1
ATOM 1280 N N . LEU B 1 43 ? -5.66 16.828 9.203 1 89.19 43 LEU B N 1
ATOM 1281 C CA . LEU B 1 43 ? -4.738 17.875 9.633 1 89.19 43 LEU B CA 1
ATOM 1282 C C . LEU B 1 43 ? -4.125 17.531 10.992 1 89.19 43 LEU B C 1
ATOM 1284 O O . LEU B 1 43 ? -2.902 17.578 11.148 1 89.19 43 LEU B O 1
ATOM 1288 N N . ARG B 1 44 ? -4.91 17.156 11.867 1 88.31 44 ARG B N 1
ATOM 1289 C CA . ARG B 1 44 ? -4.43 16.797 13.195 1 88.31 44 ARG B CA 1
ATOM 1290 C C . ARG B 1 44 ? -3.492 15.594 13.133 1 88.31 44 ARG B C 1
ATOM 1292 O O . ARG B 1 44 ? -2.494 15.539 13.852 1 88.31 44 ARG B O 1
ATOM 1299 N N . GLY B 1 45 ? -3.879 14.711 12.266 1 88.5 45 GLY B N 1
ATOM 1300 C CA . GLY B 1 45 ? -3.035 13.539 12.094 1 88.5 45 GLY B CA 1
ATOM 1301 C C . GLY B 1 45 ? -1.651 13.867 11.57 1 88.5 45 GLY B C 1
ATOM 1302 O O . GLY B 1 45 ? -0.651 13.352 12.078 1 88.5 45 GLY B O 1
ATOM 1303 N N . VAL B 1 46 ? -1.593 14.68 10.594 1 90.75 46 VAL B N 1
ATOM 1304 C CA . VAL B 1 46 ? -0.31 15.094 10.031 1 90.75 46 VAL B CA 1
ATOM 1305 C C . VAL B 1 46 ? 0.538 15.758 11.117 1 90.75 46 VAL B C 1
ATOM 1307 O O . VAL B 1 46 ? 1.714 15.422 11.281 1 90.75 46 VAL B O 1
ATOM 1310 N N . LEU B 1 47 ? -0.022 16.594 11.891 1 91 47 LEU B N 1
ATOM 1311 C CA . LEU B 1 47 ? 0.7 17.328 12.922 1 91 47 LEU B CA 1
ATOM 1312 C C . LEU B 1 47 ? 1.166 16.391 14.031 1 91 47 LEU B C 1
ATOM 1314 O O . LEU B 1 47 ? 2.279 16.531 14.539 1 91 47 LEU B O 1
ATOM 1318 N N . ALA B 1 48 ? 0.312 15.469 14.383 1 89.88 48 ALA B N 1
ATOM 1319 C CA . ALA B 1 48 ? 0.68 14.5 15.414 1 89.88 48 ALA B CA 1
ATOM 1320 C C . ALA B 1 48 ? 1.869 13.648 14.977 1 89.88 48 ALA B C 1
ATOM 1322 O O . ALA B 1 48 ? 2.787 13.406 15.758 1 89.88 48 ALA B O 1
ATOM 1323 N N . TYR B 1 49 ? 1.764 13.242 13.797 1 89.94 49 TYR B N 1
ATOM 1324 C CA . TYR B 1 49 ? 2.85 12.422 13.273 1 89.94 49 TYR B CA 1
ATOM 1325 C C . TYR B 1 49 ? 4.152 13.203 13.227 1 89.94 49 TYR B C 1
ATOM 1327 O O . TYR B 1 49 ? 5.215 12.688 13.57 1 89.94 49 TYR B O 1
ATOM 1335 N N . ARG B 1 50 ? 4.086 14.367 12.828 1 91.88 50 ARG B N 1
ATOM 1336 C CA . ARG B 1 50 ? 5.289 15.188 12.75 1 91.88 50 ARG B CA 1
ATOM 1337 C C . ARG B 1 50 ? 5.844 15.484 14.133 1 91.88 50 ARG B C 1
ATOM 1339 O O . ARG B 1 50 ? 7.059 15.594 14.32 1 91.88 50 ARG B O 1
ATOM 1346 N N . ALA B 1 51 ? 4.949 15.641 15.055 1 93.56 51 ALA B N 1
ATOM 1347 C CA . ALA B 1 51 ? 5.387 15.852 16.422 1 93.56 51 ALA B CA 1
ATOM 1348 C C . ALA B 1 51 ? 6.102 14.617 16.969 1 93.56 51 ALA B C 1
ATOM 1350 O O . ALA B 1 51 ? 7.074 14.734 17.719 1 93.56 51 ALA B O 1
ATOM 1351 N N . ALA B 1 52 ? 5.613 13.516 16.547 1 94.69 52 ALA B N 1
ATOM 1352 C CA . ALA B 1 52 ? 6.211 12.258 17 1 94.69 52 ALA B CA 1
ATOM 1353 C C . ALA B 1 52 ? 7.566 12.031 16.328 1 94.69 52 ALA B C 1
ATOM 1355 O O . ALA B 1 52 ? 8.438 11.367 16.891 1 94.69 52 ALA B O 1
ATOM 1356 N N . TYR B 1 53 ? 7.727 12.539 15.133 1 95.88 53 TYR B N 1
ATOM 1357 C CA . TYR B 1 53 ? 8.945 12.438 14.344 1 95.88 53 TYR B CA 1
ATOM 1358 C C . TYR B 1 53 ? 9.43 13.812 13.898 1 95.88 53 TYR B C 1
ATOM 1360 O O . TYR B 1 53 ? 9.352 14.156 12.719 1 95.88 53 TYR B O 1
ATOM 1368 N N . PRO B 1 54 ? 10.07 14.547 14.695 1 94.94 54 PRO B N 1
ATOM 1369 C CA . PRO B 1 54 ? 10.391 15.938 14.398 1 94.94 54 PRO B CA 1
ATOM 1370 C C . PRO B 1 54 ? 11.406 16.078 13.266 1 94.94 54 PRO B C 1
ATOM 1372 O O . PRO B 1 54 ? 11.523 17.156 12.672 1 94.94 54 PRO B O 1
ATOM 1375 N N . ASP B 1 55 ? 12.195 15.031 12.945 1 94.88 55 ASP B N 1
ATOM 1376 C CA . ASP B 1 55 ? 13.188 15.086 11.875 1 94.88 55 ASP B CA 1
ATOM 1377 C C . ASP B 1 55 ? 12.719 14.281 10.656 1 94.88 55 ASP B C 1
ATOM 1379 O O . ASP B 1 55 ? 13.539 13.867 9.836 1 94.88 55 ASP B O 1
ATOM 1383 N N . LEU B 1 56 ? 11.445 14.086 10.609 1 94.19 56 LEU B N 1
ATOM 1384 C CA . LEU B 1 56 ? 10.875 13.266 9.547 1 94.19 56 LEU B CA 1
ATOM 1385 C C . LEU B 1 56 ? 11.258 13.812 8.172 1 94.19 56 LEU B C 1
ATOM 1387 O O . LEU B 1 56 ? 11.078 15 7.902 1 94.19 56 LEU B O 1
ATOM 1391 N N . VAL B 1 57 ? 11.797 12.992 7.387 1 93.88 57 VAL B N 1
ATOM 1392 C CA . VAL B 1 57 ? 12.008 13.258 5.969 1 93.88 57 VAL B CA 1
ATOM 1393 C C . VAL B 1 57 ? 11.078 12.383 5.133 1 93.88 57 VAL B C 1
ATOM 1395 O O . VAL B 1 57 ? 11.094 11.156 5.258 1 93.88 57 VAL B O 1
ATOM 1398 N N . PHE B 1 58 ? 10.266 13.023 4.305 1 94.69 58 PHE B N 1
ATOM 1399 C CA . PHE B 1 58 ? 9.312 12.336 3.439 1 94.69 58 PHE B CA 1
ATOM 1400 C C . PHE B 1 58 ? 9.688 12.523 1.973 1 94.69 58 PHE B C 1
ATOM 1402 O O . PHE B 1 58 ? 9.93 13.648 1.527 1 94.69 58 PHE B O 1
ATOM 1409 N N . ALA B 1 59 ? 9.742 11.391 1.279 1 95.44 59 ALA B N 1
ATOM 1410 C CA . ALA B 1 59 ? 10.109 11.43 -0.134 1 95.44 59 ALA B CA 1
ATOM 1411 C C . ALA B 1 59 ? 9.094 10.672 -0.984 1 95.44 59 ALA B C 1
ATOM 1413 O O . ALA B 1 59 ? 8.75 9.531 -0.67 1 95.44 59 ALA B O 1
ATOM 1414 N N . VAL B 1 60 ? 8.602 11.336 -2.029 1 96.19 60 VAL B N 1
ATOM 1415 C CA . VAL B 1 60 ? 7.785 10.648 -3.023 1 96.19 60 VAL B CA 1
ATOM 1416 C C . VAL B 1 60 ? 8.68 9.859 -3.975 1 96.19 60 VAL B C 1
ATOM 1418 O O . VAL B 1 60 ? 9.617 10.414 -4.559 1 96.19 60 VAL B O 1
ATOM 1421 N N . ARG B 1 61 ? 8.391 8.617 -4.102 1 95.94 61 ARG B N 1
ATOM 1422 C CA . ARG B 1 61 ? 9.234 7.742 -4.91 1 95.94 61 ARG B CA 1
ATOM 1423 C C . ARG B 1 61 ? 8.641 7.523 -6.293 1 95.94 61 ARG B C 1
ATOM 1425 O O . ARG B 1 61 ? 9.367 7.281 -7.258 1 95.94 61 ARG B O 1
ATOM 1432 N N . ASP B 1 62 ? 7.43 7.523 -6.422 1 96.88 62 ASP B N 1
ATOM 1433 C CA . ASP B 1 62 ? 6.684 7.305 -7.656 1 96.88 62 ASP B CA 1
ATOM 1434 C C . ASP B 1 62 ? 5.246 7.805 -7.531 1 96.88 62 ASP B C 1
ATOM 1436 O O . ASP B 1 62 ? 4.672 7.785 -6.441 1 96.88 62 ASP B O 1
ATOM 1440 N N . VAL B 1 63 ? 4.707 8.32 -8.594 1 97.12 63 VAL B N 1
ATOM 1441 C CA . VAL B 1 63 ? 3.342 8.844 -8.609 1 97.12 63 VAL B CA 1
ATOM 1442 C C . VAL B 1 63 ? 2.664 8.477 -9.93 1 97.12 63 VAL B C 1
ATOM 1444 O O . VAL B 1 63 ? 3.289 8.523 -10.984 1 97.12 63 VAL B O 1
ATOM 1447 N N . ALA B 1 64 ? 1.357 8.125 -9.859 1 97.94 64 ALA B N 1
ATOM 1448 C CA . ALA B 1 64 ? 0.593 7.82 -11.062 1 97.94 64 ALA B CA 1
ATOM 1449 C C . ALA B 1 64 ? -0.868 8.234 -10.906 1 97.94 64 ALA B C 1
ATOM 1451 O O . ALA B 1 64 ? -1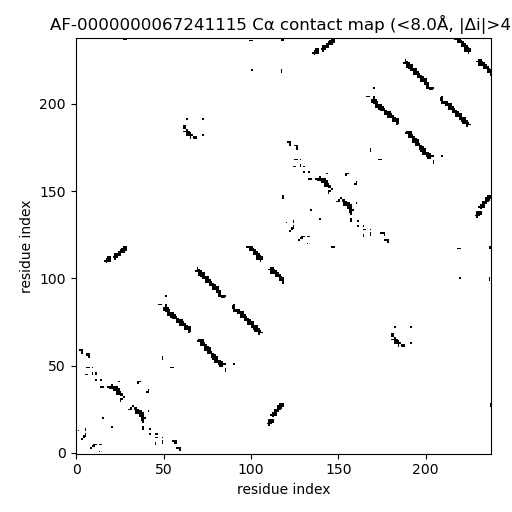.457 8.062 -9.836 1 97.94 64 ALA B O 1
ATOM 1452 N N . TYR B 1 65 ? -1.389 8.719 -12.023 1 97.25 65 TYR B N 1
ATOM 1453 C CA . TYR B 1 65 ? -2.797 9.102 -12.055 1 97.25 65 TYR B CA 1
ATOM 1454 C C . TYR B 1 65 ? -3.637 8.023 -12.734 1 97.25 65 TYR B C 1
ATOM 1456 O O . TYR B 1 65 ? -3.252 7.488 -13.773 1 97.25 65 TYR B O 1
ATOM 1464 N N . SER B 1 66 ? -4.75 7.645 -12.078 1 97.81 66 SER B N 1
ATOM 1465 C CA . SER B 1 66 ? -5.758 6.758 -12.648 1 97.81 66 SER B CA 1
ATOM 1466 C C . SER B 1 66 ? -6.984 7.539 -13.109 1 97.81 66 SER B C 1
ATOM 1468 O O . SER B 1 66 ? -7.738 8.055 -12.281 1 97.81 66 SER B O 1
ATOM 1470 N N . ALA B 1 67 ? -7.184 7.48 -14.359 1 94.94 67 ALA B N 1
ATOM 1471 C CA . ALA B 1 67 ? -8.359 8.172 -14.883 1 94.94 67 ALA B CA 1
ATOM 1472 C C . ALA B 1 67 ? -9.641 7.43 -14.523 1 94.94 67 ALA B C 1
ATOM 1474 O O . ALA B 1 67 ? -10.633 8.039 -14.125 1 94.94 67 ALA B O 1
ATOM 1475 N N . GLU B 1 68 ? -9.602 6.117 -14.656 1 93.81 68 GLU B N 1
ATOM 1476 C CA . GLU B 1 68 ? -10.781 5.301 -14.375 1 93.81 68 GLU B CA 1
ATOM 1477 C C . GLU B 1 68 ? -11.203 5.426 -12.914 1 93.81 68 GLU B C 1
ATOM 1479 O O . GLU B 1 68 ? -12.391 5.555 -12.617 1 93.81 68 GLU B O 1
ATOM 1484 N N . GLY B 1 69 ? -10.273 5.473 -12.055 1 95.88 69 GLY B N 1
ATOM 1485 C CA . GLY B 1 69 ? -10.57 5.562 -10.633 1 95.88 69 GLY B CA 1
ATOM 1486 C C . GLY B 1 69 ? -10.664 6.992 -10.133 1 95.88 69 GLY B C 1
ATOM 1487 O O . GLY B 1 69 ? -11.047 7.23 -8.984 1 95.88 69 GLY B O 1
ATOM 1488 N N . HIS B 1 70 ? -10.305 7.949 -11.062 1 97.38 70 HIS B N 1
ATOM 1489 C CA . HIS B 1 70 ? -10.148 9.344 -10.656 1 97.38 70 HIS B CA 1
ATOM 1490 C C . HIS B 1 70 ? -9.359 9.453 -9.359 1 97.38 70 HIS B C 1
ATOM 1492 O O . HIS B 1 70 ? -9.82 10.078 -8.398 1 97.38 70 HIS B O 1
ATOM 1498 N N . SER B 1 71 ? -8.188 8.844 -9.422 1 98.19 71 SER B N 1
ATOM 1499 C CA . SER B 1 71 ? -7.348 8.734 -8.234 1 98.19 71 SER B CA 1
ATOM 1500 C C . SER B 1 71 ? -5.871 8.891 -8.586 1 98.19 71 SER B C 1
ATOM 1502 O O . SER B 1 71 ? -5.496 8.844 -9.758 1 98.19 71 SER B O 1
ATOM 1504 N N . VAL B 1 72 ? -5.078 9.219 -7.555 1 97.81 72 VAL B N 1
ATOM 1505 C CA . VAL B 1 72 ? -3.629 9.305 -7.672 1 97.81 72 VAL B CA 1
ATOM 1506 C C . VAL B 1 72 ? -2.973 8.328 -6.699 1 97.81 72 VAL B C 1
ATOM 1508 O O . VAL B 1 72 ? -3.346 8.266 -5.523 1 97.81 72 VAL B O 1
ATOM 1511 N N . PHE B 1 73 ? -2.09 7.516 -7.266 1 98.38 73 PHE B N 1
ATOM 1512 C CA . PHE B 1 73 ? -1.236 6.68 -6.43 1 98.38 73 PHE B CA 1
ATOM 1513 C C . PHE B 1 73 ? 0.075 7.391 -6.113 1 98.38 73 PHE B C 1
ATOM 1515 O O . PHE B 1 73 ? 0.687 7.996 -7 1 98.38 73 PHE B O 1
ATOM 1522 N N . VAL B 1 74 ? 0.484 7.324 -4.848 1 97.5 74 VAL B N 1
ATOM 1523 C CA . VAL B 1 74 ? 1.745 7.918 -4.414 1 97.5 74 VAL B CA 1
ATOM 1524 C C . VAL B 1 74 ? 2.559 6.887 -3.633 1 97.5 74 VAL B C 1
ATOM 1526 O O . VAL B 1 74 ? 2.172 6.488 -2.531 1 97.5 74 VAL B O 1
ATOM 1529 N N . ALA B 1 75 ? 3.629 6.426 -4.211 1 97.69 75 ALA B N 1
ATOM 1530 C CA . ALA B 1 75 ? 4.609 5.652 -3.455 1 97.69 75 ALA B CA 1
ATOM 1531 C C . ALA B 1 75 ? 5.574 6.566 -2.707 1 97.69 75 ALA B C 1
AT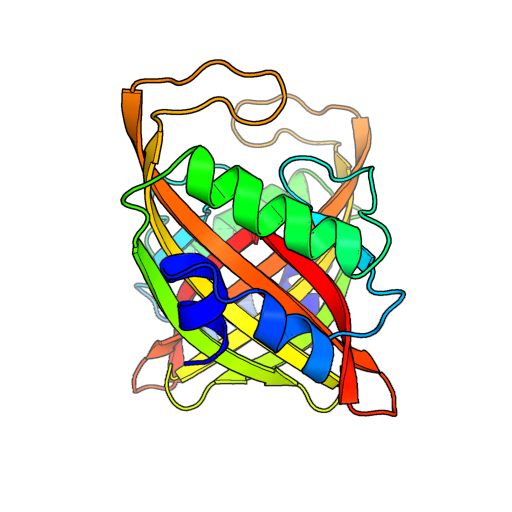OM 1533 O O . ALA B 1 75 ? 6.113 7.516 -3.283 1 97.69 75 ALA B O 1
ATOM 1534 N N . TRP B 1 76 ? 5.727 6.23 -1.426 1 95.81 76 TRP B N 1
ATOM 1535 C CA . TRP B 1 76 ? 6.516 7.133 -0.595 1 95.81 76 TRP B CA 1
ATOM 1536 C C . TRP B 1 76 ? 7.387 6.348 0.381 1 95.81 76 TRP B C 1
ATOM 1538 O O . TRP B 1 76 ? 7.137 5.168 0.639 1 95.81 76 TRP B O 1
ATOM 1548 N N . ALA B 1 77 ? 8.445 7.016 0.799 1 95.31 77 ALA B N 1
ATOM 1549 C CA . ALA B 1 77 ? 9.312 6.586 1.895 1 95.31 77 ALA B CA 1
ATOM 1550 C C . ALA B 1 77 ? 9.5 7.703 2.918 1 95.31 77 ALA B C 1
ATOM 1552 O O . ALA B 1 77 ? 9.555 8.883 2.557 1 95.31 77 ALA B O 1
ATOM 1553 N N . ALA B 1 78 ? 9.539 7.309 4.121 1 94.62 78 ALA B N 1
ATOM 1554 C CA . ALA B 1 78 ? 9.727 8.258 5.211 1 94.62 78 ALA B CA 1
ATOM 1555 C C . ALA B 1 78 ? 10.75 7.75 6.219 1 94.62 78 ALA B C 1
ATOM 1557 O O . ALA B 1 78 ? 10.859 6.543 6.441 1 94.62 78 ALA B O 1
ATOM 1558 N N . LYS B 1 79 ? 11.508 8.633 6.73 1 95.75 79 LYS B N 1
ATOM 1559 C CA . LYS B 1 79 ? 12.516 8.328 7.742 1 95.75 79 LYS B CA 1
ATOM 1560 C C . LYS B 1 79 ? 12.539 9.398 8.828 1 95.75 79 LYS B C 1
ATOM 1562 O O . LYS B 1 79 ? 12.445 10.594 8.539 1 95.75 79 LYS B O 1
ATOM 1567 N N . GLY B 1 80 ? 12.633 8.922 10.031 1 95.81 80 GLY B N 1
ATOM 1568 C CA . GLY B 1 80 ? 12.711 9.828 11.164 1 95.81 80 GLY B CA 1
ATOM 1569 C C . GLY B 1 80 ? 12.953 9.125 12.477 1 95.81 80 GLY B C 1
ATOM 1570 O O . GLY B 1 80 ? 12.961 7.895 12.539 1 95.81 80 GLY B O 1
ATOM 1571 N N . THR B 1 81 ? 13.227 9.93 13.484 1 97.56 81 THR B N 1
ATOM 1572 C CA . THR B 1 81 ? 13.414 9.414 14.836 1 97.56 81 THR B CA 1
ATOM 1573 C C . THR B 1 81 ? 12.141 9.586 15.656 1 97.56 81 THR B C 1
ATOM 1575 O O . THR B 1 81 ? 11.586 10.68 15.742 1 97.56 81 THR B O 1
ATOM 1578 N N . ASN B 1 82 ? 11.656 8.445 16.203 1 97.12 82 ASN B N 1
ATOM 1579 C CA . ASN B 1 82 ? 10.469 8.523 17.047 1 97.12 82 ASN B CA 1
ATOM 1580 C C . ASN B 1 82 ? 10.797 9.109 18.406 1 97.12 82 ASN B C 1
ATOM 1582 O O . ASN B 1 82 ? 11.227 8.383 19.312 1 97.12 82 ASN B O 1
ATOM 1586 N N . LEU B 1 83 ? 10.414 10.375 18.547 1 97 83 LEU B N 1
ATOM 1587 C CA . LEU B 1 83 ? 10.781 11.062 19.781 1 97 83 LEU B CA 1
ATOM 1588 C C . LEU B 1 83 ? 9.539 11.461 20.562 1 97 83 LEU B C 1
ATOM 1590 O O . LEU B 1 83 ? 9.641 11.93 21.703 1 97 83 LEU B O 1
ATOM 1594 N N . GLY B 1 84 ? 8.375 11.32 19.969 1 95.56 84 GLY B N 1
ATOM 1595 C CA . GLY B 1 84 ? 7.098 11.562 20.625 1 95.56 84 GLY B CA 1
ATOM 1596 C C . GLY B 1 84 ? 6.168 10.367 20.562 1 95.56 84 GLY B C 1
ATOM 1597 O O . GLY 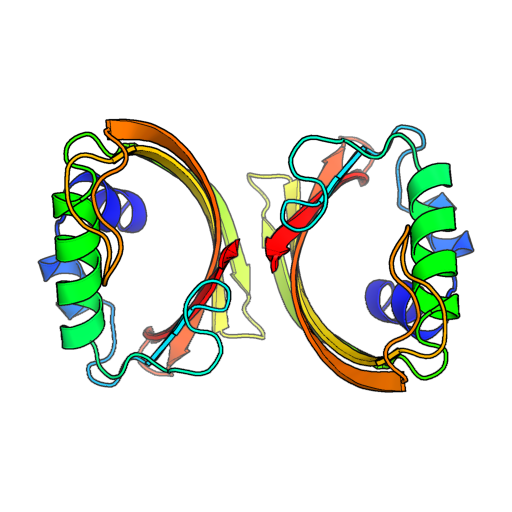B 1 84 ? 6.426 9.398 19.844 1 95.56 84 GLY B O 1
ATOM 1598 N N . PRO B 1 85 ? 5.098 10.43 21.297 1 92.88 85 PRO B N 1
ATOM 1599 C CA . PRO B 1 85 ? 4.145 9.32 21.312 1 92.88 85 PRO B CA 1
ATOM 1600 C C . PRO B 1 85 ? 3.33 9.219 20.016 1 92.88 85 PRO B C 1
ATOM 1602 O O . PRO B 1 85 ? 3.117 10.234 19.344 1 92.88 85 PRO B O 1
ATOM 1605 N N . ILE B 1 86 ? 3.105 8.094 19.625 1 85.31 86 ILE B N 1
ATOM 1606 C CA . ILE B 1 86 ? 2.145 7.816 18.562 1 85.31 86 ILE B CA 1
ATOM 1607 C C . ILE B 1 86 ? 0.931 7.094 19.141 1 85.31 86 ILE B C 1
ATOM 1609 O O . ILE B 1 86 ? 1.028 5.93 19.547 1 85.31 86 ILE B O 1
ATOM 1613 N N . ARG B 1 87 ? -0.219 7.773 19.047 1 79.44 87 ARG B N 1
ATOM 1614 C CA . ARG B 1 87 ? -1.409 7.246 19.703 1 79.44 87 ARG B CA 1
ATOM 1615 C C . ARG B 1 87 ? -1.112 6.871 21.156 1 79.44 87 ARG B C 1
ATOM 1617 O O . ARG B 1 87 ? -0.635 7.699 21.922 1 79.44 87 ARG B O 1
ATOM 1624 N N . ASP B 1 88 ? -1.212 5.566 21.484 1 84.12 88 ASP B N 1
ATOM 1625 C CA . ASP B 1 88 ? -1.029 5.148 22.859 1 84.12 88 ASP B CA 1
ATOM 1626 C C . ASP B 1 88 ? 0.334 4.492 23.062 1 84.12 88 ASP B C 1
ATOM 1628 O O . ASP B 1 88 ? 0.607 3.93 24.125 1 84.12 88 ASP B O 1
ATOM 1632 N N . GLN B 1 89 ? 1.162 4.613 22.141 1 88.88 89 GLN B N 1
ATOM 1633 C CA . GLN B 1 89 ? 2.486 4.008 22.234 1 88.88 89 GLN B CA 1
ATOM 1634 C C . GLN B 1 89 ? 3.543 5.051 22.578 1 88.88 89 GLN B C 1
ATOM 1636 O O . GLN B 1 89 ? 3.627 6.098 21.938 1 88.88 89 GLN B O 1
ATOM 1641 N N . PRO B 1 90 ? 4.301 4.758 23.625 1 94.31 90 PRO B N 1
ATOM 1642 C CA . PRO B 1 90 ? 5.383 5.688 23.953 1 94.31 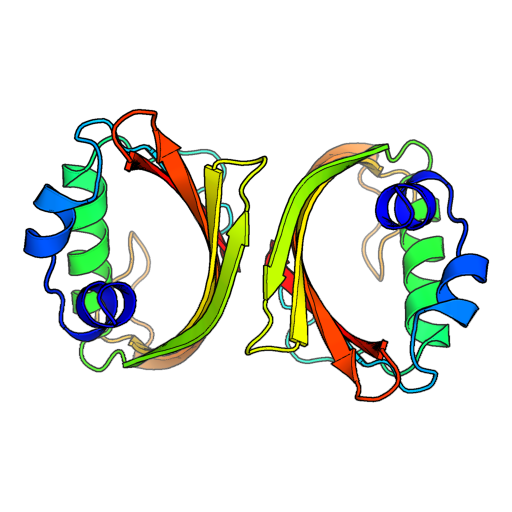90 PRO B CA 1
ATOM 1643 C C . PRO B 1 90 ? 6.449 5.77 22.859 1 94.31 90 PRO B C 1
ATOM 1645 O O . PRO B 1 90 ? 6.555 4.867 22.031 1 94.31 90 PRO B O 1
ATOM 1648 N N . PRO B 1 91 ? 7.254 6.871 22.969 1 95.94 91 PRO B N 1
ATOM 1649 C CA . PRO B 1 91 ? 8.336 6.973 21.984 1 95.94 91 PRO B CA 1
ATOM 1650 C C . PRO B 1 91 ? 9.367 5.855 22.125 1 95.94 91 PRO B C 1
ATOM 1652 O O . PRO B 1 91 ? 9.664 5.418 23.25 1 95.94 91 PRO B O 1
ATOM 1655 N N . THR B 1 92 ? 9.883 5.422 21.031 1 95.94 92 THR B N 1
ATOM 1656 C CA . THR B 1 92 ? 10.875 4.352 21.016 1 95.94 92 THR B CA 1
ATOM 1657 C C . THR B 1 92 ? 12.289 4.926 21.031 1 95.94 92 THR B C 1
ATOM 1659 O O . THR B 1 92 ? 13.25 4.219 21.344 1 95.94 92 THR B O 1
ATOM 1662 N N . HIS B 1 93 ? 12.445 6.145 20.562 1 97.31 93 HIS B N 1
ATOM 1663 C CA . HIS B 1 93 ? 13.719 6.844 20.453 1 97.31 93 HIS B CA 1
ATOM 1664 C C . HIS B 1 93 ? 14.625 6.16 19.438 1 97.31 93 HIS B C 1
ATOM 1666 O O . HIS B 1 93 ? 15.852 6.215 19.547 1 97.31 93 HIS B O 1
ATOM 1672 N N . LYS B 1 94 ? 14.062 5.477 18.516 1 96.94 94 LYS B N 1
ATOM 1673 C CA . LYS B 1 94 ? 14.805 4.816 17.453 1 96.94 94 LYS B CA 1
ATOM 1674 C C . LYS B 1 94 ? 14.523 5.461 16.094 1 96.94 94 LYS B C 1
ATOM 1676 O O . LYS B 1 94 ? 13.477 6.086 15.906 1 96.94 94 LYS B O 1
ATOM 1681 N N . VAL B 1 95 ? 15.516 5.328 15.227 1 96.56 95 VAL B N 1
ATOM 1682 C CA . VAL B 1 95 ? 15.312 5.707 13.836 1 96.56 95 VAL B CA 1
ATOM 1683 C C . VAL B 1 95 ? 14.43 4.672 13.141 1 96.56 95 VAL B C 1
ATOM 1685 O O . VAL B 1 95 ? 14.695 3.471 13.219 1 96.56 95 VAL B O 1
ATOM 1688 N N . THR B 1 96 ? 13.391 5.148 12.602 1 93.19 96 THR B N 1
ATOM 1689 C CA . THR B 1 96 ? 12.461 4.273 11.891 1 93.19 96 THR B CA 1
ATOM 1690 C C . THR B 1 96 ? 12.344 4.684 10.422 1 93.19 96 THR B C 1
ATOM 1692 O O . THR B 1 96 ? 12.383 5.875 10.102 1 93.19 96 THR B O 1
ATOM 1695 N N . GLU B 1 97 ? 12.305 3.682 9.578 1 92.69 97 GLU B N 1
ATOM 1696 C CA . GLU B 1 97 ? 12.023 3.877 8.164 1 92.69 97 GLU B CA 1
ATOM 1697 C C . GLU B 1 97 ? 10.703 3.225 7.762 1 92.69 97 GLU B C 1
ATOM 1699 O O . GLU B 1 97 ? 10.422 2.086 8.148 1 92.69 97 GLU B O 1
ATOM 1704 N N . PHE B 1 98 ? 9.922 4 7.047 1 90.5 98 PHE B N 1
ATOM 1705 C CA . PHE B 1 98 ? 8.633 3.533 6.555 1 90.5 98 PHE B CA 1
ATOM 1706 C C . PHE B 1 98 ? 8.539 3.695 5.043 1 90.5 98 PHE B C 1
ATOM 1708 O O . PHE B 1 98 ? 9.211 4.547 4.461 1 90.5 98 PHE B O 1
ATOM 1715 N N . GLN B 1 99 ? 7.816 2.844 4.516 1 93.44 99 GLN B N 1
ATOM 1716 C CA . GLN B 1 99 ? 7.422 3.021 3.123 1 93.44 99 GLN B CA 1
ATOM 1717 C C . GLN B 1 99 ? 5.992 2.545 2.893 1 93.44 99 GLN B C 1
ATOM 1719 O O . GLN B 1 99 ? 5.492 1.68 3.615 1 93.44 99 GLN B O 1
ATOM 1724 N N . GLY B 1 100 ? 5.34 3.1 1.955 1 95.12 100 GLY B N 1
ATOM 1725 C CA . GLY B 1 100 ? 3.959 2.744 1.671 1 95.12 100 GLY B CA 1
ATOM 1726 C C . GLY B 1 100 ? 3.443 3.338 0.375 1 95.12 100 GLY B C 1
ATOM 1727 O O . GLY B 1 100 ? 4.211 3.91 -0.402 1 95.12 100 GLY B O 1
ATOM 1728 N N . VAL B 1 101 ? 2.219 3.096 0.145 1 96.94 101 VAL B N 1
ATOM 1729 C CA . VAL B 1 101 ? 1.501 3.691 -0.977 1 96.94 101 VAL B CA 1
ATOM 1730 C C . VAL B 1 101 ? 0.197 4.316 -0.484 1 96.94 101 VAL B C 1
ATOM 1732 O O . VAL B 1 101 ? -0.521 3.715 0.32 1 96.94 101 VAL B O 1
ATOM 1735 N N . SER B 1 102 ? -0.051 5.5 -0.897 1 96.75 102 SER B N 1
ATOM 1736 C CA . SER B 1 102 ? -1.342 6.156 -0.717 1 96.75 102 SER B CA 1
ATOM 1737 C C . SER B 1 102 ? -2.127 6.199 -2.023 1 96.75 102 SER B C 1
ATOM 1739 O O . SER B 1 102 ? -1.562 6.465 -3.086 1 96.75 102 SER B O 1
ATOM 1741 N N . ARG B 1 103 ? -3.316 5.855 -1.967 1 97.69 103 ARG B N 1
ATOM 1742 C CA . ARG B 1 103 ? -4.246 6.113 -3.061 1 97.69 103 ARG B CA 1
ATOM 1743 C C . ARG B 1 103 ? -5.227 7.227 -2.693 1 97.69 103 ARG B C 1
ATOM 1745 O O . ARG B 1 103 ? -6.02 7.078 -1.764 1 97.69 103 ARG B O 1
ATOM 1752 N N . LEU B 1 104 ? -5.168 8.281 -3.414 1 97.25 104 LEU B N 1
ATOM 1753 C CA . LEU B 1 104 ? -5.992 9.461 -3.188 1 97.25 104 LEU B CA 1
ATOM 1754 C C . LEU B 1 104 ? -7.145 9.523 -4.184 1 97.25 104 LEU B C 1
ATOM 1756 O O . LEU B 1 104 ? -6.918 9.664 -5.391 1 97.25 104 LEU B O 1
ATOM 1760 N N . GLN B 1 105 ? -8.328 9.383 -3.666 1 97.81 105 GLN B N 1
ATOM 1761 C CA . GLN B 1 105 ? -9.531 9.43 -4.5 1 97.81 105 GLN B CA 1
ATOM 1762 C C . GLN B 1 105 ? -10.102 10.844 -4.57 1 97.81 105 GLN B C 1
ATOM 1764 O O . GLN B 1 105 ? -10.297 11.484 -3.539 1 97.81 105 GLN B O 1
ATOM 1769 N N . PHE B 1 106 ? -10.367 11.266 -5.785 1 97.69 106 PHE B N 1
ATOM 1770 C CA . PHE B 1 106 ? -10.875 12.617 -5.984 1 97.69 106 PHE B CA 1
ATOM 1771 C C . PHE B 1 106 ? -12.375 12.602 -6.238 1 97.69 106 PHE B C 1
ATOM 1773 O O . PHE B 1 106 ? -12.906 11.641 -6.801 1 97.69 106 PHE B O 1
ATOM 1780 N N . ASN B 1 107 ? -13.047 13.633 -5.797 1 96.81 107 ASN B N 1
ATOM 1781 C CA . ASN B 1 107 ? -14.453 13.812 -6.133 1 96.81 107 ASN B CA 1
ATOM 1782 C C . ASN B 1 107 ? -14.617 14.617 -7.422 1 96.81 107 ASN B C 1
ATOM 1784 O O . ASN B 1 107 ? -13.641 14.922 -8.102 1 96.81 107 ASN B O 1
ATOM 1788 N N . GLU B 1 108 ? -15.867 14.883 -7.797 1 95.19 108 GLU B N 1
ATOM 1789 C CA . GLU B 1 108 ? -16.172 15.562 -9.055 1 95.19 108 GLU B CA 1
ATOM 1790 C C . GLU B 1 108 ? -15.617 16.984 -9.062 1 95.19 108 GLU B C 1
ATOM 1792 O O . GLU B 1 108 ? -15.383 17.547 -10.125 1 95.19 108 GLU B O 1
ATOM 1797 N N . GLN B 1 109 ? -15.422 17.547 -7.879 1 95.38 109 GLN B N 1
ATOM 1798 C CA . GLN B 1 109 ? -14.875 18.891 -7.762 1 95.38 109 GLN B CA 1
ATOM 1799 C C . GLN B 1 109 ? -13.352 18.875 -7.734 1 95.38 109 GLN B C 1
ATOM 1801 O O . GLN B 1 109 ? -12.719 19.891 -7.457 1 95.38 109 GLN B O 1
ATOM 1806 N N . ASN B 1 110 ? -12.766 17.703 -7.91 1 95 110 ASN B N 1
ATOM 1807 C CA . ASN B 1 110 ? -11.32 17.516 -7.961 1 95 110 ASN B CA 1
ATOM 1808 C C . ASN B 1 110 ? -10.672 17.766 -6.605 1 95 110 ASN B C 1
ATOM 1810 O O . ASN B 1 110 ? -9.547 18.25 -6.535 1 95 110 ASN B O 1
ATOM 1814 N N . GLN B 1 111 ? -11.406 17.516 -5.617 1 96.75 111 GLN B N 1
ATOM 1815 C CA . GLN B 1 111 ? -10.867 17.5 -4.262 1 96.75 111 GLN B CA 1
ATOM 1816 C C . GLN B 1 111 ? -10.633 16.062 -3.797 1 96.75 111 GLN B C 1
ATOM 1818 O O . GLN B 1 111 ? -11.352 15.141 -4.199 1 96.75 111 GLN B O 1
ATOM 1823 N N . ILE B 1 112 ? -9.586 15.898 -2.941 1 97 112 ILE B N 1
ATOM 1824 C CA . ILE B 1 112 ? -9.367 14.578 -2.357 1 97 112 ILE B CA 1
ATOM 1825 C C . ILE B 1 112 ? -10.516 14.2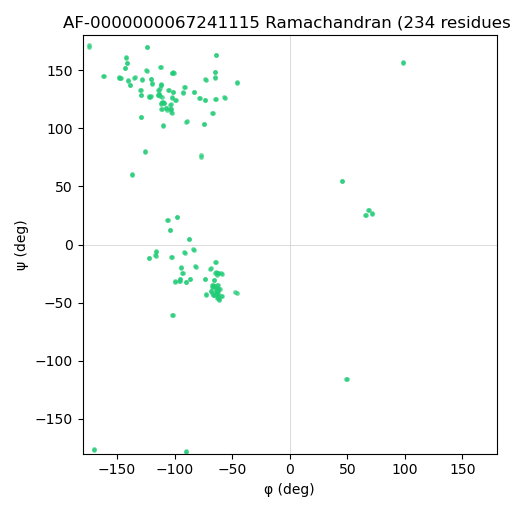42 -1.407 1 97 112 ILE B C 1
ATOM 1827 O O . ILE B 1 112 ? -10.68 14.883 -0.368 1 97 112 ILE B O 1
ATOM 1831 N N . ALA B 1 113 ? -11.25 13.273 -1.792 1 97.5 113 ALA B N 1
ATOM 1832 C CA . ALA B 1 113 ? -12.422 12.875 -1.01 1 97.5 113 ALA B CA 1
ATOM 1833 C C . ALA B 1 113 ? -12.086 11.727 -0.065 1 97.5 113 ALA B C 1
ATOM 1835 O O . ALA B 1 113 ? -12.711 11.578 0.987 1 97.5 113 ALA B O 1
ATOM 1836 N N . ALA B 1 114 ? -11.172 10.891 -0.472 1 96.5 114 ALA B N 1
ATOM 1837 C CA . ALA B 1 114 ? -10.758 9.766 0.359 1 96.5 114 ALA B CA 1
ATOM 1838 C C . ALA B 1 114 ? -9.289 9.43 0.136 1 96.5 114 ALA B C 1
ATOM 1840 O O . ALA B 1 114 ? -8.781 9.547 -0.982 1 96.5 114 ALA B O 1
ATOM 1841 N N . SER B 1 115 ? -8.648 9.047 1.187 1 95.88 115 SER B N 1
ATOM 1842 C CA . SER B 1 115 ? -7.273 8.57 1.151 1 95.88 115 SER B CA 1
ATOM 1843 C C . SER B 1 115 ? -7.16 7.164 1.723 1 95.88 115 SER B C 1
ATOM 1845 O O . SER B 1 115 ? -7.676 6.883 2.807 1 95.88 115 SER B O 1
ATOM 1847 N N . PHE B 1 116 ? -6.555 6.316 0.937 1 95.44 116 PHE B N 1
ATOM 1848 C CA . PHE B 1 116 ? -6.227 4.965 1.372 1 95.44 116 PHE B CA 1
ATOM 1849 C C . PHE B 1 116 ? -4.719 4.789 1.498 1 95.44 116 PHE B C 1
ATOM 1851 O O . PHE B 1 116 ? -3.98 4.996 0.532 1 95.44 116 PHE B O 1
ATOM 1858 N N . VAL B 1 117 ? -4.301 4.445 2.691 1 93.75 117 VAL B N 1
ATOM 1859 C CA . VAL B 1 117 ? -2.865 4.328 2.918 1 93.75 117 VAL B CA 1
ATOM 1860 C C . VAL B 1 117 ? -2.506 2.875 3.215 1 93.75 117 VAL B C 1
ATOM 1862 O O . VAL B 1 117 ? -3.125 2.238 4.074 1 93.75 117 VAL B O 1
ATOM 1865 N N . PHE B 1 118 ? -1.553 2.404 2.498 1 94 118 PHE B N 1
ATOM 1866 C CA . PHE B 1 118 ? -1.06 1.04 2.637 1 94 118 PHE B CA 1
ATOM 1867 C C . PHE B 1 118 ? 0.423 1.033 2.99 1 94 118 PHE B C 1
ATOM 1869 O O . PHE B 1 118 ? 1.196 1.836 2.465 1 94 118 PHE B O 1
ATOM 1876 N N . ARG B 1 119 ? 0.828 0.029 3.904 1 89.62 119 ARG B N 1
ATOM 1877 C CA . ARG B 1 119 ? 2.234 -0.09 4.277 1 89.62 119 ARG B CA 1
ATOM 1878 C C . ARG B 1 119 ? 2.668 -1.552 4.32 1 89.62 119 ARG B C 1
ATOM 1880 O O . ARG B 1 119 ? 1.843 -2.443 4.531 1 89.62 119 ARG B O 1
#

Organism: Chlamydomonas reinhardtii (NCBI:txid3055)

Foldseek 3Di:
DVVQCCQQVVPLVVLVVFADQQAWEAECPPCNPDIQGGSVSVSVVSVVVCVQFVRKGKDFDDKDADPVQQKMKTKIKIWGAGPQDDDPRGGPRDIDIDIWMKIFGADPVNHRRYIYIGD/DVVQCCQQVVPLVVLVVFADQQAWEAECPPCNPDIQGGSVSVSVVSVQVCVQFVRKGKDWDDKDADPVQQKMKTKIKIWGAGPQDDDPRGGPRDIDIDIWMKIFGADPVNHGRYIYIGD

Sequence (238 aa):
MFYEDVWSSGKVLKLNTIMAEDHQQHDMVWQPARVGAGRSAMLRGVLAYRAAYPDLVFAVRDVAYSAEGHSVFVAWAAKGTNLGPIRDQPPTHKVTEFQGVSRLQFNEQNQIAASFVFRMFYEDVWSSGKVLKLNTIMAEDHQQHDMVWQPARVGAGRSAMLRGVLAYRAAYPDLVFAVRDVAYSAEGHSVFVAWAAKGTNLGPIRDQPPTHKVTEFQGVSRLQFNEQNQIAASFVFR

Radius of gyration: 18.6 Å; Cα contacts (8 Å, |Δi|>4): 544; chains: 2; bounding box: 32×49×46 Å

pLDDT: mean 91.58, std 6.63, range [67.0, 98.38]

Solvent-accessible surface area (backbone atoms only — not comparable to full-atom values): 11969 Å² total; per-residue (Å²): 103,76,69,36,41,32,66,43,66,57,48,52,73,60,44,70,78,42,38,30,69,74,14,35,37,37,36,52,62,87,36,66,84,47,68,43,67,22,40,68,46,51,47,52,48,54,52,47,52,39,60,12,19,75,66,35,44,48,43,79,72,38,62,24,61,16,76,90,60,38,26,36,41,38,32,34,38,34,37,27,39,29,72,28,51,55,89,91,39,73,51,77,69,41,79,46,77,47,55,35,36,36,41,36,29,42,43,98,84,68,21,35,36,32,38,40,38,23,47,102,76,69,35,40,33,68,44,66,57,48,51,72,61,45,72,78,43,36,29,69,75,13,35,36,38,36,50,60,87,35,67,86,49,69,43,66,22,39,67,46,52,46,51,47,55,51,47,52,39,61,12,19,76,66,36,43,49,42,78,72,38,62,25,61,16,76,90,60,39,27,36,40,38,33,35,39,36,38,27,39,27,72,27,50,56,90,92,39,73,50,75,70,42,79,45,78,48,54,35,39,34,40,37,29,43,44,97,83,67,21,36,37,33,37,40,37,24,45